Protein AF-0000000079817222 (afdb_homodimer)

Secondary structure (DSSP, 8-state):
--THHHHHHHHHHHHHHHHHHHS----SS--HHHH-HHHHHHHHHHHHHHHHHHHHHHHHHHHHHHHHHTSTT--HHHHHHHHHHHHHHHHHHTT-HHHHGGGSS-HHHHHHHTT--S---HHHHHHHHHHHS-------/--THHHHHHHHHHHHHHHHHHHS----SS--SSTT-HHHHHHHHHHHHHHHHHHHHHHHHHHHHHHHHHTSTT--HHHHHHHHHHHHHHHHHHTT-HHHHGGGSS-HHHHHHHTT--S---HHHHHHHHHHHS-------

Sequence (280 aa):
MSSTTGDDMTTDNLARLYTEVTGIPIDGSDDIDAMNPQWLAHLYGRALDEVYQQRALLAWAAGAIEASMELKGYPKSRRGPMANVVETITEAARGGV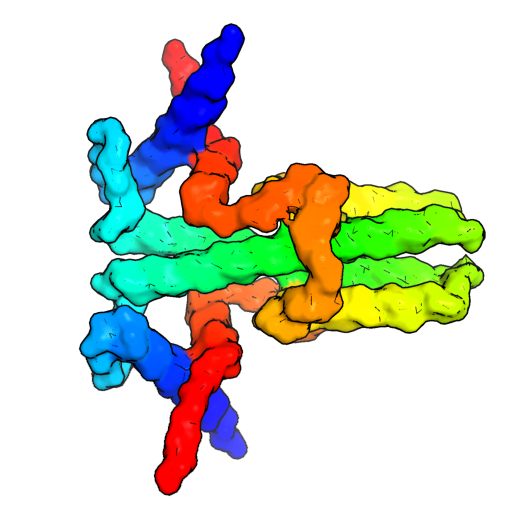TDAFPRLRHPKDYLARAGAPKLLTRGTWEAELADRHPSRRSTRMSSTTGDDMTTDNLARLYTEVTGIPIDGSDDIDAMNPQWLAHLYGRALDEVYQQRALLAWAAGAIEASMELKGYPKSRRGPMANVVETITEAARGGVTDAFPRLRHPKDYLARAGAPKLLTRGTWEAELADRHPSRRSTR

Structure (mmCIF, N/CA/C/O backbone):
data_AF-0000000079817222-model_v1
#
loop_
_entity.id
_entity.type
_entity.pdbx_description
1 polymer 'Uncharacterized protein'
#
loop_
_atom_site.group_PDB
_atom_site.id
_atom_site.type_symbol
_atom_site.label_atom_id
_atom_site.label_alt_id
_atom_site.label_comp_id
_atom_site.label_asym_id
_atom_site.label_entity_id
_atom_site.label_seq_id
_atom_site.pdbx_PDB_ins_code
_atom_site.Cartn_x
_atom_site.Cartn_y
_atom_site.Cartn_z
_atom_site.occupancy
_atom_site.B_iso_or_equiv
_atom_site.auth_seq_id
_atom_site.auth_comp_id
_atom_site.auth_asym_id
_atom_site.auth_atom_id
_atom_site.pdbx_PDB_model_num
ATOM 1 N N . MET A 1 1 ? -32.562 -2.893 14.141 1 31.94 1 MET A N 1
ATOM 2 C CA . MET A 1 1 ? -31.297 -3.268 14.766 1 31.94 1 MET A CA 1
ATOM 3 C C . MET A 1 1 ? -30.234 -2.199 14.539 1 31.94 1 MET A C 1
ATOM 5 O O . MET A 1 1 ? -30.25 -1.51 13.516 1 31.94 1 MET A O 1
ATOM 9 N N . SER A 1 2 ? -29.453 -1.674 15.617 1 40.75 2 SER A N 1
ATOM 10 C CA . SER A 1 2 ? -28.531 -0.673 16.141 1 40.75 2 SER A CA 1
ATOM 11 C C . SER A 1 2 ? -27.188 -0.739 15.445 1 40.75 2 SER A C 1
ATOM 13 O O . SER A 1 2 ? -26.281 -1.446 15.898 1 40.75 2 SER A O 1
ATOM 15 N N . SER A 1 3 ? -27.141 -0.853 14.242 1 48.53 3 SER A N 1
ATOM 16 C CA . SER A 1 3 ? -25.891 -0.827 13.492 1 48.53 3 SER A CA 1
ATOM 17 C C . SER A 1 3 ? -25.062 0.422 13.812 1 48.53 3 SER A C 1
ATOM 19 O O . SER A 1 3 ? -24.062 0.698 13.156 1 48.53 3 SER A O 1
ATOM 21 N N . THR A 1 4 ? -25.578 1.351 14.688 1 51.06 4 THR A N 1
ATOM 22 C CA . THR A 1 4 ? -25.047 2.631 15.148 1 51.06 4 THR A CA 1
ATOM 23 C C . THR A 1 4 ? -23.859 2.426 16.078 1 51.06 4 THR A C 1
ATOM 25 O O . THR A 1 4 ? -23.031 3.32 16.234 1 51.06 4 THR A O 1
ATOM 28 N N . THR A 1 5 ? -23.719 1.137 16.562 1 56.31 5 THR A N 1
ATOM 29 C CA . THR A 1 5 ? -22.766 0.893 17.625 1 56.31 5 THR A CA 1
ATOM 30 C C . THR A 1 5 ? -21.344 0.813 17.078 1 56.31 5 THR A C 1
ATOM 32 O O . THR A 1 5 ? -20.406 1.359 17.672 1 56.31 5 THR A O 1
ATOM 35 N N . GLY A 1 6 ? -21.281 0.277 15.906 1 57.28 6 GLY A N 1
ATOM 36 C CA . GLY A 1 6 ? -19.953 0.083 15.344 1 57.28 6 GLY A CA 1
ATOM 37 C C . GLY A 1 6 ? -19.297 1.379 14.914 1 57.28 6 GLY A C 1
ATOM 38 O O . GLY A 1 6 ? -18.109 1.598 15.188 1 57.28 6 GLY A O 1
ATOM 39 N N . ASP A 1 7 ? -20.109 2.174 14.312 1 62.22 7 ASP A N 1
ATOM 40 C CA . ASP A 1 7 ? -19.625 3.467 13.836 1 62.22 7 ASP A CA 1
ATOM 41 C C . ASP A 1 7 ? -19.25 4.379 15 1 62.22 7 ASP A C 1
ATOM 43 O O . ASP A 1 7 ? -18.234 5.082 14.945 1 62.22 7 ASP A O 1
ATOM 47 N N . ASP A 1 8 ? -20.078 4.176 16.125 1 67 8 ASP A N 1
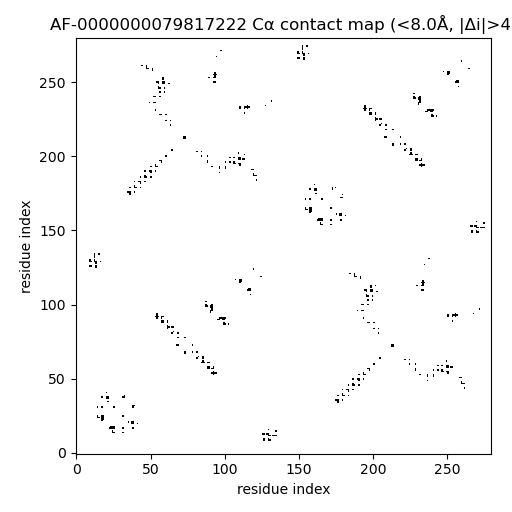ATOM 48 C CA . ASP A 1 8 ? -19.844 5.012 17.297 1 67 8 ASP A CA 1
ATOM 49 C C . ASP A 1 8 ? -18.531 4.637 17.984 1 67 8 ASP A C 1
ATOM 51 O O . ASP A 1 8 ? -17.766 5.516 18.391 1 67 8 ASP A O 1
ATOM 55 N N . MET A 1 9 ? -18.281 3.361 17.953 1 67.94 9 MET A N 1
ATOM 56 C CA . MET A 1 9 ? -17.062 2.893 18.609 1 67.94 9 MET A CA 1
ATOM 57 C C . MET A 1 9 ? -15.82 3.316 17.812 1 67.94 9 MET A C 1
ATOM 59 O O . MET A 1 9 ? -14.812 3.709 18.406 1 67.94 9 MET A O 1
ATOM 63 N N . THR A 1 10 ? -16.125 3.359 16.484 1 74.44 10 THR A N 1
ATOM 64 C CA . THR A 1 10 ? -15.008 3.732 15.625 1 74.44 10 THR A CA 1
ATOM 65 C C . THR A 1 10 ? -14.68 5.215 15.773 1 74.44 10 THR A C 1
ATOM 67 O O . THR A 1 10 ? -13.516 5.594 15.875 1 74.44 10 THR A O 1
ATOM 70 N N . THR A 1 11 ? -15.727 5.988 15.773 1 75.62 11 THR A N 1
ATOM 71 C CA . THR A 1 11 ? -15.555 7.426 15.93 1 75.62 11 THR A CA 1
ATOM 72 C C . THR A 1 11 ? -14.938 7.758 17.281 1 75.62 11 THR A C 1
ATOM 74 O O . THR A 1 11 ? -14.062 8.625 17.375 1 75.62 11 THR A O 1
ATOM 77 N N . ASP A 1 12 ? -15.398 6.992 18.266 1 78.06 12 ASP A N 1
ATOM 78 C CA . ASP A 1 12 ? -14.859 7.18 19.609 1 78.06 12 ASP A CA 1
ATOM 79 C C . ASP A 1 12 ? -13.383 6.82 19.656 1 78.06 12 ASP A C 1
ATOM 81 O O . ASP A 1 12 ? -12.586 7.531 20.281 1 78.06 12 ASP A O 1
ATOM 85 N N . ASN A 1 13 ? -13.078 5.773 19 1 81.94 13 ASN A N 1
ATOM 86 C CA . ASN A 1 13 ? -11.688 5.348 18.969 1 81.94 13 ASN A CA 1
ATOM 87 C C . ASN A 1 13 ? -10.805 6.371 18.25 1 81.94 13 ASN A C 1
ATOM 89 O O . ASN A 1 13 ? -9.688 6.645 18.688 1 81.94 13 ASN A O 1
ATOM 93 N N . LEU A 1 14 ? -11.414 6.949 17.219 1 84.94 14 LEU A N 1
ATOM 94 C CA . LEU A 1 14 ? -10.648 7.957 16.5 1 84.94 14 LEU A CA 1
ATOM 95 C C . LEU A 1 14 ? -10.477 9.219 17.328 1 84.94 14 LEU A C 1
ATOM 97 O O . LEU A 1 14 ? -9.398 9.812 17.344 1 84.94 14 LEU A O 1
ATOM 101 N N . ALA A 1 15 ? -11.508 9.609 17.969 1 83.25 15 ALA A N 1
ATOM 102 C CA . ALA A 1 15 ? -11.453 10.773 18.859 1 83.25 15 ALA A CA 1
ATOM 103 C C . ALA A 1 15 ? -10.43 10.578 19.969 1 83.25 15 ALA A C 1
ATOM 105 O O . ALA A 1 15 ? -9.664 11.5 20.281 1 83.25 15 ALA A O 1
ATOM 106 N N . ARG A 1 16 ? -10.414 9.43 20.469 1 83.31 16 ARG A N 1
ATOM 107 C CA . ARG A 1 16 ? -9.445 9.109 21.516 1 83.31 16 ARG A CA 1
ATOM 108 C C . ARG A 1 16 ? -8.023 9.164 20.984 1 83.31 16 ARG A C 1
ATOM 110 O O . ARG A 1 16 ? -7.137 9.742 21.625 1 83.31 16 ARG A O 1
ATOM 117 N N . LEU A 1 17 ? -7.852 8.523 19.875 1 82.94 17 LEU A N 1
ATOM 118 C CA . LEU A 1 17 ? -6.535 8.562 19.25 1 82.94 17 LEU A CA 1
ATOM 119 C C . LEU A 1 17 ? -6.098 10 19 1 82.94 17 LEU A C 1
ATOM 121 O O . LEU A 1 17 ? -4.945 10.359 19.234 1 82.94 17 LEU A O 1
ATOM 125 N N . TYR A 1 18 ? -6.984 10.773 18.516 1 83.62 18 TYR A N 1
ATOM 126 C CA . TYR A 1 18 ? -6.723 12.188 18.281 1 83.62 18 TYR A CA 1
ATOM 127 C C . TYR A 1 18 ? -6.258 12.883 19.562 1 83.62 18 TYR A C 1
ATOM 129 O O . TYR A 1 18 ? -5.254 13.594 19.562 1 83.62 18 TYR A O 1
ATOM 137 N N . THR A 1 19 ? -6.969 12.602 20.594 1 83.31 19 THR A N 1
ATOM 138 C CA . THR A 1 19 ? -6.648 13.219 21.875 1 83.31 19 THR A CA 1
ATOM 139 C C . THR A 1 19 ? -5.281 12.766 22.375 1 83.31 19 THR A C 1
ATOM 141 O O . THR A 1 19 ? -4.5 13.562 22.891 1 83.31 19 THR A O 1
ATOM 144 N N . GLU A 1 20 ? -5.027 11.523 22.25 1 82.06 20 GLU A N 1
ATOM 145 C CA . GLU A 1 20 ? -3.744 10.961 22.656 1 82.06 20 GLU A CA 1
ATOM 146 C C . GLU A 1 20 ? -2.59 11.602 21.891 1 82.06 20 GLU A C 1
ATOM 148 O O . GLU A 1 20 ? -1.537 11.883 22.469 1 82.06 20 GLU A O 1
ATOM 153 N N . VAL A 1 21 ? -2.871 11.891 20.656 1 77.94 21 VAL A N 1
ATOM 154 C CA . VAL A 1 21 ? -1.813 12.375 19.766 1 77.94 21 VAL A CA 1
ATOM 155 C C . VAL A 1 21 ? -1.636 13.883 19.953 1 77.94 21 VAL A C 1
ATOM 157 O O . VAL A 1 21 ? -0.508 14.375 20.016 1 77.94 21 VAL A O 1
ATOM 160 N N . THR A 1 22 ? -2.744 14.586 20.062 1 81.25 22 THR A N 1
ATOM 161 C CA . THR A 1 22 ? -2.672 16.031 20 1 81.25 22 THR A CA 1
ATOM 162 C C . THR A 1 22 ? -2.75 16.641 21.391 1 81.25 22 THR A C 1
ATOM 164 O O . THR A 1 22 ? -2.406 17.812 21.594 1 81.25 22 THR A O 1
ATOM 167 N N . GLY A 1 23 ? -3.332 15.938 22.344 1 80.81 23 GLY A N 1
ATOM 168 C CA . GLY A 1 23 ? -3.613 16.453 23.672 1 80.81 23 GLY A CA 1
ATOM 169 C C . GLY A 1 23 ? -4.859 17.328 23.719 1 80.81 23 GLY A C 1
ATOM 170 O O . GLY A 1 23 ? -5.176 17.906 24.766 1 80.81 23 G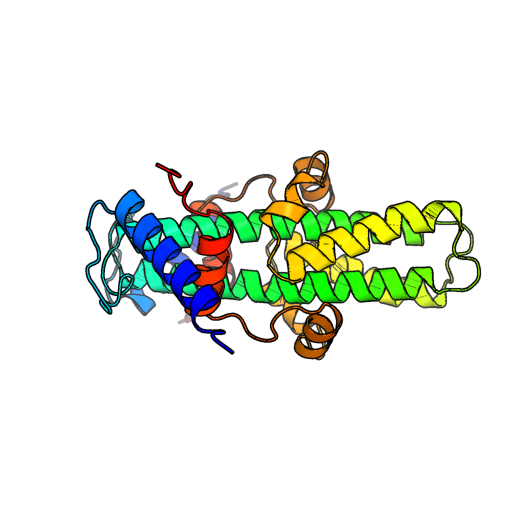LY A O 1
ATOM 171 N N . ILE A 1 24 ? -5.445 17.453 22.5 1 79.69 24 ILE A N 1
ATOM 172 C CA . ILE A 1 24 ? -6.637 18.297 22.422 1 79.69 24 ILE A CA 1
ATOM 173 C C . ILE A 1 24 ? -7.887 17.422 22.484 1 79.69 24 ILE A C 1
ATOM 175 O O . ILE A 1 24 ? -8.133 16.609 21.594 1 79.69 24 ILE A O 1
ATOM 179 N N . PRO A 1 25 ? -8.555 17.594 23.578 1 75.94 25 PRO A N 1
ATOM 180 C CA . PRO A 1 25 ? -9.781 16.797 23.656 1 75.94 25 PRO A CA 1
ATOM 181 C C . PRO A 1 25 ? -10.812 17.203 22.609 1 75.94 25 PRO A C 1
ATOM 183 O O . PRO A 1 25 ? -10.883 18.359 22.219 1 75.94 25 PRO A O 1
ATOM 186 N N . ILE A 1 26 ? -11.352 16.281 21.891 1 68.94 26 ILE A N 1
ATOM 187 C CA . ILE A 1 26 ? -12.391 16.594 20.906 1 68.94 26 ILE A CA 1
ATOM 188 C C . ILE A 1 26 ? -13.766 16.328 21.516 1 68.94 26 ILE A C 1
ATOM 190 O O . ILE A 1 26 ? -14 15.266 22.094 1 68.94 26 ILE A O 1
ATOM 194 N N . ASP A 1 27 ? -14.359 17.359 21.844 1 56.16 27 ASP A N 1
ATOM 195 C CA . ASP A 1 27 ? -15.75 17.312 22.281 1 56.16 27 ASP A CA 1
ATOM 196 C C . ASP A 1 27 ? -16.688 17.547 21.109 1 56.16 27 ASP A C 1
ATOM 198 O O . ASP A 1 27 ? -16.766 18.656 20.562 1 56.16 27 ASP A O 1
ATOM 202 N N . GLY A 1 28 ? -17.062 16.656 20.281 1 53.28 28 GLY A N 1
ATOM 203 C CA . GLY A 1 28 ? -18.078 16.719 19.234 1 53.28 28 GLY A CA 1
ATOM 204 C C . GLY A 1 28 ? -17.484 16.656 17.828 1 53.28 28 GLY A C 1
ATOM 205 O O . GLY A 1 28 ? -16.297 16.344 17.672 1 53.28 28 GLY A O 1
ATOM 206 N N . SER A 1 29 ? -18.406 17.125 16.734 1 50.28 29 SER A N 1
ATOM 207 C CA . SER A 1 29 ? -18.312 17.016 15.281 1 50.28 29 SER A CA 1
ATOM 208 C C . SER A 1 29 ? -17.094 17.766 14.742 1 50.28 29 SER A C 1
ATOM 210 O O . SER A 1 29 ? -17.062 18.156 13.57 1 50.28 29 SER A O 1
ATOM 212 N N . ASP A 1 30 ? -16.219 18.219 15.578 1 52.53 30 ASP A N 1
ATOM 213 C CA . ASP A 1 30 ? -15.242 19.141 15.008 1 52.53 30 ASP A CA 1
ATOM 214 C C . ASP A 1 30 ? -14.297 18.406 14.055 1 52.53 30 ASP A C 1
ATOM 216 O O . ASP A 1 30 ? -14.047 17.203 14.219 1 52.53 30 ASP A O 1
ATOM 220 N N . ASP A 1 31 ? -14.203 18.938 12.898 1 55.75 31 ASP A N 1
ATOM 221 C CA . ASP A 1 31 ? -13.297 18.531 11.828 1 55.75 31 ASP A CA 1
ATOM 222 C C . ASP A 1 31 ? -11.875 18.344 12.352 1 55.75 31 ASP A C 1
ATOM 224 O O . ASP A 1 31 ? -11.125 19.312 12.484 1 55.75 31 ASP A O 1
ATOM 228 N N . ILE A 1 32 ? -11.641 17.266 13.188 1 56.44 32 ILE A N 1
ATOM 229 C CA . ILE A 1 32 ? -10.383 16.844 13.781 1 56.44 32 ILE A CA 1
ATOM 230 C C . ILE A 1 32 ? -9.219 17.203 12.859 1 56.44 32 ILE A C 1
ATOM 232 O O . ILE A 1 32 ? -8.156 17.625 13.328 1 56.44 32 ILE A O 1
ATOM 236 N N . ASP A 1 33 ? -9.352 16.984 11.555 1 55.91 33 ASP A N 1
ATOM 237 C CA . ASP A 1 33 ? -8.227 16.984 10.617 1 55.91 33 ASP A CA 1
ATOM 238 C C . ASP A 1 33 ? -7.816 18.406 10.242 1 55.91 33 ASP A C 1
ATOM 240 O O . ASP A 1 33 ? -6.637 18.672 10.031 1 55.91 33 ASP A O 1
ATOM 244 N N . ALA A 1 34 ? -8.945 19.328 9.953 1 54.66 34 ALA A N 1
ATOM 245 C CA . ALA A 1 34 ? -8.711 20.562 9.203 1 54.66 34 ALA A CA 1
ATOM 246 C C . ALA A 1 34 ? -7.676 21.438 9.906 1 54.66 34 ALA A C 1
ATOM 248 O O . ALA A 1 34 ? -7.016 22.266 9.266 1 54.66 34 ALA A O 1
ATOM 249 N N . MET A 1 35 ? -7.289 20.938 11.07 1 58.22 35 MET A N 1
ATOM 250 C CA . MET A 1 35 ? -6.422 22.078 11.344 1 58.22 35 MET A CA 1
ATOM 251 C C . MET A 1 35 ? -5.355 21.703 12.375 1 58.22 35 MET A C 1
ATOM 253 O O . MET A 1 35 ? -4.578 22.562 12.805 1 58.22 35 MET A O 1
ATOM 257 N N . ASN A 1 36 ? -5.281 20.297 12.547 1 78.19 36 ASN A N 1
ATOM 258 C CA . ASN A 1 36 ? -4.215 20.062 13.516 1 78.19 36 ASN A CA 1
ATOM 259 C C . ASN A 1 36 ? -3.008 19.391 12.875 1 78.19 36 ASN A C 1
ATOM 261 O O . ASN A 1 36 ? -3.068 18.219 12.508 1 78.19 36 ASN A O 1
ATOM 265 N N . PRO A 1 37 ? -1.991 20.188 12.688 1 82.12 37 PRO A N 1
ATOM 266 C CA . PRO A 1 37 ? -0.821 19.672 11.977 1 82.12 37 PRO A CA 1
ATOM 267 C C . PRO A 1 37 ? -0.227 18.422 12.625 1 82.12 37 PRO A C 1
ATOM 269 O O . PRO A 1 37 ? 0.303 17.562 11.938 1 82.12 37 PRO A O 1
ATOM 272 N N . GLN A 1 38 ? -0.313 18.344 13.945 1 85.31 38 GLN A N 1
ATOM 273 C CA . GLN A 1 38 ? 0.216 17.156 14.617 1 85.31 38 GLN A CA 1
ATOM 274 C C . GLN A 1 38 ? -0.583 15.914 14.258 1 85.31 38 GLN A C 1
ATOM 276 O O . GLN A 1 38 ? -0.008 14.844 14.023 1 85.31 38 GLN A O 1
ATOM 281 N N . TRP A 1 39 ? -1.871 16.078 14.195 1 87.75 39 TRP A N 1
ATOM 282 C CA . TRP A 1 39 ? -2.75 14.977 13.844 1 87.75 39 TRP A CA 1
ATOM 283 C C . TRP A 1 39 ? -2.514 14.531 12.398 1 87.75 39 TRP A C 1
ATOM 285 O O . TRP A 1 39 ? -2.352 13.344 12.125 1 87.75 39 TRP A O 1
ATOM 295 N N . LEU A 1 40 ? -2.406 15.5 11.555 1 89.5 40 LEU A N 1
ATOM 296 C CA . LEU A 1 40 ? -2.172 15.211 10.141 1 89.5 40 LEU A CA 1
ATOM 297 C C . LEU A 1 40 ? -0.832 14.508 9.953 1 89.5 40 LEU A C 1
ATOM 299 O O . LEU A 1 40 ? -0.731 13.555 9.172 1 89.5 40 LEU A O 1
ATOM 303 N N . ALA A 1 41 ? 0.122 14.977 10.641 1 89.88 41 ALA A N 1
ATOM 304 C CA . ALA A 1 41 ? 1.443 14.359 10.562 1 89.88 41 ALA A CA 1
ATOM 305 C C . ALA A 1 41 ? 1.398 12.906 11.031 1 89.88 41 ALA A C 1
ATOM 307 O O . ALA A 1 41 ? 2.037 12.039 10.438 1 89.88 41 ALA A O 1
ATOM 308 N N . HIS A 1 42 ? 0.669 12.711 12.07 1 91.12 42 HIS A N 1
ATOM 309 C CA . HIS A 1 42 ? 0.523 11.359 12.594 1 91.12 42 HIS A CA 1
ATOM 310 C C . HIS A 1 42 ? -0.158 10.445 11.578 1 91.12 42 HIS A C 1
ATOM 312 O O . HIS A 1 42 ? 0.333 9.352 11.297 1 91.12 42 HIS A O 1
ATOM 318 N N . LEU A 1 43 ? -1.258 10.891 11.039 1 93.06 43 LEU A N 1
ATOM 319 C CA . LEU A 1 43 ? -2.002 10.125 10.047 1 93.06 43 LEU A CA 1
ATOM 320 C C . LEU A 1 43 ? -1.147 9.859 8.812 1 93.06 43 LEU A C 1
ATOM 322 O O . LEU A 1 43 ? -1.149 8.75 8.273 1 93.06 43 LEU A O 1
ATOM 326 N N . TYR A 1 44 ? -0.444 10.828 8.422 1 93.69 44 TYR A N 1
ATOM 327 C CA . TYR A 1 44 ? 0.48 10.695 7.305 1 93.69 44 TYR A CA 1
ATOM 328 C C . TYR A 1 44 ? 1.525 9.617 7.59 1 93.69 44 TYR A C 1
ATOM 330 O O . TYR A 1 44 ? 1.77 8.742 6.754 1 93.69 44 TYR A O 1
ATOM 338 N N . GLY A 1 45 ? 2.104 9.586 8.75 1 94.62 45 GLY A N 1
ATOM 339 C CA . GLY A 1 45 ? 3.055 8.562 9.156 1 94.62 45 GLY A CA 1
ATOM 340 C C . GLY A 1 45 ? 2.473 7.164 9.133 1 94.62 45 GLY A C 1
ATOM 341 O O . GLY A 1 45 ? 3.107 6.23 8.633 1 94.62 45 GLY A O 1
ATOM 342 N N . ARG A 1 46 ? 1.264 7.074 9.586 1 95.25 46 ARG A N 1
ATOM 343 C CA . ARG A 1 46 ? 0.596 5.773 9.602 1 95.25 46 ARG A CA 1
ATOM 344 C C . ARG A 1 46 ? 0.316 5.293 8.18 1 95.25 46 ARG A C 1
ATOM 346 O O . ARG A 1 46 ? 0.403 4.098 7.895 1 95.25 46 ARG A O 1
ATOM 353 N N . ALA A 1 47 ? -0.032 6.211 7.34 1 97.19 47 ALA A N 1
ATOM 354 C CA . ALA A 1 47 ? -0.245 5.859 5.938 1 97.19 47 ALA A CA 1
ATOM 355 C C . ALA A 1 47 ? 1.044 5.352 5.297 1 97.19 47 ALA A C 1
ATOM 357 O O . ALA A 1 47 ? 1.035 4.355 4.57 1 97.19 47 ALA A O 1
ATOM 358 N N . LEU A 1 48 ? 2.131 5.941 5.598 1 97.62 48 LEU A N 1
ATOM 359 C CA . LEU A 1 48 ? 3.416 5.523 5.043 1 97.62 48 LEU A CA 1
ATOM 360 C C . LEU A 1 48 ? 3.83 4.164 5.602 1 97.62 48 LEU A C 1
ATOM 362 O O . LEU A 1 48 ? 4.445 3.363 4.895 1 97.62 48 LEU A O 1
ATOM 366 N N . ASP A 1 49 ? 3.477 3.93 6.805 1 97.38 49 ASP A N 1
ATOM 367 C CA . ASP A 1 49 ? 3.707 2.6 7.359 1 97.38 49 ASP A CA 1
ATOM 368 C C . ASP A 1 49 ? 2.965 1.533 6.555 1 97.38 49 ASP A C 1
ATOM 370 O O . ASP A 1 49 ? 3.531 0.487 6.23 1 97.38 49 ASP A O 1
ATOM 374 N N . GLU A 1 50 ? 1.736 1.824 6.301 1 98.25 50 GLU A N 1
ATOM 375 C CA . GLU A 1 50 ? 0.95 0.867 5.527 1 98.25 50 GLU A CA 1
ATOM 376 C C . GLU A 1 50 ? 1.505 0.709 4.113 1 98.25 50 GLU A C 1
ATOM 378 O O . GLU A 1 50 ? 1.575 -0.404 3.59 1 98.25 50 GLU A O 1
ATOM 383 N N . VAL A 1 51 ? 1.954 1.758 3.461 1 98.62 51 VAL A N 1
ATOM 384 C CA . VAL A 1 51 ? 2.582 1.691 2.145 1 98.62 51 VAL A CA 1
ATOM 385 C C . VAL A 1 51 ? 3.783 0.75 2.193 1 98.62 51 VAL A C 1
ATOM 387 O O . VAL A 1 51 ? 3.912 -0.145 1.354 1 98.62 51 VAL A O 1
ATOM 390 N N . TYR A 1 52 ? 4.566 0.924 3.174 1 98.44 52 TYR A N 1
ATOM 391 C CA . TYR A 1 52 ? 5.746 0.082 3.324 1 98.44 52 TYR A CA 1
ATOM 392 C C . TYR A 1 52 ? 5.355 -1.383 3.48 1 98.44 52 TYR A C 1
ATOM 394 O O . TYR A 1 52 ? 5.938 -2.26 2.838 1 98.44 52 TYR A O 1
ATOM 402 N N . GLN A 1 53 ? 4.445 -1.646 4.355 1 98.44 53 GLN A N 1
ATOM 403 C CA . GLN A 1 53 ? 4.004 -3.01 4.633 1 98.44 53 GLN A CA 1
ATOM 404 C C . GLN A 1 53 ? 3.404 -3.658 3.389 1 98.44 53 GLN A C 1
ATOM 406 O O . GLN A 1 53 ? 3.684 -4.82 3.094 1 98.44 53 GLN A O 1
ATOM 411 N N . GLN A 1 54 ? 2.682 -2.908 2.645 1 98.69 54 GLN A N 1
ATOM 412 C CA . GLN A 1 54 ? 2.09 -3.432 1.417 1 98.69 54 GLN A CA 1
ATOM 413 C C . GLN A 1 54 ? 3.156 -3.678 0.354 1 98.69 54 GLN A C 1
ATOM 415 O O . GLN A 1 54 ? 3.092 -4.668 -0.38 1 98.69 54 GLN A O 1
ATOM 420 N N . ARG A 1 55 ? 4.141 -2.805 0.263 1 98.69 55 ARG A N 1
ATOM 421 C CA . ARG A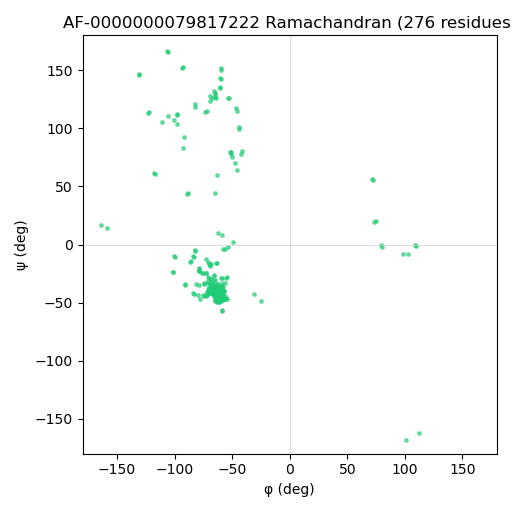 1 55 ? 5.25 -3.041 -0.656 1 98.69 55 ARG A CA 1
ATOM 422 C C . ARG A 1 55 ? 5.953 -4.355 -0.337 1 98.69 55 ARG A C 1
ATOM 424 O O . ARG A 1 55 ? 6.27 -5.133 -1.241 1 98.69 55 ARG A O 1
ATOM 431 N N . ALA A 1 56 ? 6.133 -4.645 0.903 1 98.81 56 ALA A N 1
ATOM 432 C CA . ALA A 1 56 ? 6.758 -5.898 1.319 1 98.81 56 ALA A CA 1
ATOM 433 C C . ALA A 1 56 ? 5.883 -7.094 0.95 1 98.81 56 ALA A C 1
ATOM 435 O O . ALA A 1 56 ? 6.387 -8.117 0.483 1 98.81 56 ALA A O 1
ATOM 436 N N . LEU A 1 57 ? 4.605 -6.938 1.122 1 98.81 57 LEU A N 1
ATOM 437 C CA . LEU A 1 57 ? 3.664 -8.008 0.808 1 98.81 57 LEU A CA 1
ATOM 438 C C . LEU A 1 57 ? 3.6 -8.25 -0.696 1 98.81 57 LEU A C 1
ATOM 440 O O . LEU A 1 57 ? 3.516 -9.398 -1.141 1 98.81 57 LEU A O 1
ATOM 444 N N . LEU A 1 58 ? 3.668 -7.195 -1.462 1 98.75 58 LEU A N 1
ATOM 445 C CA . LEU A 1 58 ? 3.723 -7.32 -2.914 1 98.75 58 LEU A CA 1
ATOM 446 C C . LEU A 1 58 ? 4.996 -8.039 -3.348 1 98.75 58 LEU A C 1
ATOM 448 O O . LEU A 1 58 ? 4.949 -8.938 -4.195 1 98.75 58 LEU A O 1
ATOM 452 N N . ALA A 1 59 ? 6.082 -7.668 -2.74 1 98.75 59 ALA A N 1
ATOM 453 C CA . ALA A 1 59 ? 7.352 -8.328 -3.037 1 98.75 59 ALA A CA 1
ATOM 454 C C . ALA A 1 59 ? 7.293 -9.812 -2.699 1 98.75 59 ALA A C 1
ATOM 456 O O . ALA A 1 59 ? 7.762 -10.648 -3.469 1 98.75 59 ALA A O 1
ATOM 457 N N . TRP A 1 60 ? 6.73 -10.109 -1.594 1 98.5 60 TRP A N 1
ATOM 458 C CA . TRP A 1 60 ? 6.586 -11.492 -1.159 1 98.5 60 TRP A CA 1
ATOM 459 C C . TRP A 1 60 ? 5.707 -12.281 -2.129 1 98.5 60 TRP A C 1
ATOM 461 O O . TRP A 1 60 ? 6.051 -13.391 -2.527 1 98.5 60 TRP A O 1
ATOM 471 N N . ALA A 1 61 ? 4.602 -11.711 -2.506 1 98.31 61 ALA A N 1
ATOM 472 C CA . ALA A 1 61 ? 3.695 -12.344 -3.459 1 98.31 61 ALA A CA 1
ATOM 473 C C . ALA A 1 61 ? 4.395 -12.617 -4.789 1 98.31 61 ALA A C 1
ATOM 475 O O . ALA A 1 61 ? 4.223 -13.68 -5.383 1 98.31 61 ALA A O 1
ATOM 476 N N . ALA A 1 62 ? 5.188 -11.656 -5.23 1 98.19 62 ALA A N 1
ATOM 477 C CA . ALA A 1 62 ? 5.941 -11.828 -6.469 1 98.19 62 ALA A CA 1
ATOM 478 C C . ALA A 1 62 ? 6.852 -13.047 -6.391 1 98.19 62 ALA A C 1
ATOM 480 O O . ALA A 1 62 ? 6.863 -13.883 -7.301 1 98.19 62 ALA A O 1
ATOM 481 N N . GLY A 1 63 ? 7.562 -13.125 -5.27 1 96.25 63 GLY A N 1
ATOM 482 C CA . GLY A 1 63 ? 8.43 -14.273 -5.066 1 96.25 63 GLY A CA 1
ATOM 483 C C . GLY A 1 63 ? 7.684 -15.594 -5.051 1 96.25 63 GLY A C 1
ATOM 484 O O . GLY A 1 63 ? 8.172 -16.594 -5.578 1 96.25 63 GLY A O 1
ATOM 485 N N . ALA A 1 64 ? 6.531 -15.609 -4.469 1 95.5 64 ALA A N 1
ATOM 486 C CA . ALA A 1 64 ? 5.711 -16.812 -4.395 1 95.5 64 ALA A CA 1
ATOM 487 C C . ALA A 1 64 ? 5.242 -17.25 -5.785 1 95.5 64 ALA A C 1
ATOM 489 O O . ALA A 1 64 ? 5.27 -18.422 -6.117 1 95.5 64 ALA A O 1
ATOM 490 N N . ILE A 1 65 ? 4.82 -16.312 -6.59 1 95.69 65 ILE A N 1
ATOM 491 C CA . ILE A 1 65 ? 4.367 -16.609 -7.945 1 95.69 65 ILE A CA 1
ATOM 492 C C . ILE A 1 65 ? 5.535 -17.125 -8.781 1 95.69 65 ILE A C 1
ATOM 494 O O . ILE A 1 65 ? 5.398 -18.125 -9.492 1 95.69 65 ILE A O 1
ATOM 498 N N . GLU A 1 66 ? 6.68 -16.484 -8.641 1 95.44 66 GLU A N 1
ATOM 499 C CA . GLU A 1 66 ? 7.863 -16.938 -9.367 1 95.44 66 GLU A CA 1
ATOM 500 C C . GLU A 1 66 ? 8.211 -18.391 -9.008 1 95.44 66 GLU A C 1
ATOM 502 O O . GLU A 1 66 ? 8.469 -19.203 -9.898 1 95.44 66 GLU A O 1
ATOM 507 N N . ALA A 1 67 ? 8.219 -18.656 -7.734 1 91.62 67 ALA A N 1
ATOM 508 C CA . ALA A 1 67 ? 8.523 -20 -7.281 1 91.62 67 ALA A CA 1
ATOM 509 C C . ALA A 1 67 ? 7.539 -21.016 -7.875 1 91.62 67 ALA A C 1
ATOM 511 O O . ALA A 1 67 ? 7.926 -22.125 -8.227 1 91.62 67 ALA A O 1
ATOM 512 N N . SER A 1 68 ? 6.285 -20.609 -8.008 1 90.38 68 SER A N 1
ATOM 513 C CA . SER A 1 68 ? 5.273 -21.484 -8.594 1 90.38 68 SER A CA 1
ATOM 514 C C . SER A 1 68 ? 5.555 -21.75 -10.07 1 90.38 68 SER A C 1
ATOM 516 O O . SER A 1 68 ? 5.359 -22.875 -10.555 1 90.38 68 SER A O 1
ATOM 518 N N . MET A 1 69 ? 6.023 -20.734 -10.734 1 91.31 69 MET A N 1
ATOM 519 C CA . MET A 1 69 ? 6.281 -20.844 -12.164 1 91.31 69 MET A CA 1
ATOM 520 C C . MET A 1 69 ? 7.48 -21.75 -12.43 1 91.31 69 MET A C 1
ATOM 522 O O . MET A 1 69 ? 7.66 -22.234 -13.555 1 91.31 69 MET A O 1
ATOM 526 N N . GLU A 1 70 ? 8.289 -22.016 -11.469 1 90 70 GLU A N 1
ATOM 527 C CA . GLU A 1 70 ? 9.484 -22.844 -11.609 1 90 70 GLU A CA 1
ATOM 528 C C . GLU A 1 70 ? 9.148 -24.328 -11.422 1 90 70 GLU A C 1
ATOM 530 O O . GLU A 1 70 ? 9.992 -25.188 -11.672 1 90 70 GLU A O 1
ATOM 535 N N . LEU A 1 71 ? 7.977 -24.578 -10.883 1 84.81 71 LEU A N 1
ATOM 536 C CA . LEU A 1 71 ? 7.586 -25.969 -10.664 1 84.81 71 LEU A CA 1
ATOM 537 C C . LEU A 1 71 ? 7.559 -26.734 -11.984 1 84.81 71 LEU A C 1
ATOM 539 O O . LEU A 1 71 ? 7.164 -26.188 -13.016 1 84.81 71 LEU A O 1
ATOM 543 N N . LYS A 1 72 ? 7.816 -28.062 -11.742 1 82.25 72 LYS A N 1
ATOM 544 C CA . LYS A 1 72 ? 7.738 -28.953 -12.898 1 82.25 72 LYS A CA 1
ATOM 545 C C . LYS A 1 72 ? 6.297 -29.109 -13.375 1 82.25 72 LYS A C 1
ATOM 547 O O . LYS A 1 72 ? 5.383 -29.266 -12.57 1 82.25 72 LYS A O 1
ATOM 552 N N . GLY A 1 73 ? 6.016 -28.812 -14.633 1 79.69 73 GLY A N 1
ATOM 553 C CA . GLY A 1 73 ? 4.688 -29.016 -15.188 1 79.69 73 GLY A CA 1
ATOM 554 C C . GLY A 1 73 ? 3.883 -27.734 -15.312 1 79.69 73 GLY A C 1
ATOM 555 O O . GLY A 1 73 ? 2.727 -27.766 -15.734 1 79.69 73 GLY A O 1
ATOM 556 N N . TYR A 1 74 ? 4.5 -26.688 -14.711 1 86.94 74 TYR A N 1
ATOM 557 C CA . TYR A 1 74 ? 3.781 -25.438 -14.883 1 86.94 74 TYR A CA 1
ATOM 558 C C . TYR A 1 74 ? 3.502 -25.172 -16.359 1 86.94 74 TYR A C 1
ATOM 560 O O . TYR A 1 74 ? 4.418 -25.188 -17.188 1 86.94 74 TYR A O 1
ATOM 568 N N . PRO A 1 75 ? 2.314 -24.953 -16.625 1 88.31 75 PRO A N 1
ATOM 569 C CA . PRO A 1 75 ? 1.955 -24.828 -18.031 1 88.31 75 PRO A CA 1
ATOM 570 C C . PRO A 1 75 ? 2.674 -23.672 -18.734 1 88.31 75 PRO A C 1
ATOM 572 O O . PRO A 1 75 ? 2.676 -22.547 -18.219 1 88.31 75 PRO A O 1
ATOM 575 N N . LYS A 1 76 ? 3.189 -23.891 -19.891 1 88.81 76 LYS A N 1
ATOM 576 C CA . LYS A 1 76 ? 3.906 -22.891 -20.672 1 88.81 76 LYS A CA 1
ATOM 577 C C . LYS A 1 76 ? 2.996 -21.703 -21.016 1 88.81 76 LYS A C 1
ATOM 579 O O . LYS A 1 76 ? 3.426 -20.547 -20.969 1 88.81 76 LYS A O 1
ATOM 584 N N . SER A 1 77 ? 1.752 -21.969 -21.281 1 88.38 77 SER A N 1
ATOM 585 C CA . SER A 1 77 ? 0.806 -20.953 -21.734 1 88.38 77 SER A CA 1
ATOM 586 C C . SER A 1 77 ? 0.492 -19.969 -20.609 1 88.38 77 SER A C 1
ATOM 588 O O . SER A 1 77 ? 0.037 -18.844 -20.859 1 88.38 77 SER A O 1
ATOM 590 N N . ARG A 1 78 ? 0.792 -20.297 -19.344 1 90.12 78 ARG A N 1
ATOM 591 C CA . ARG A 1 78 ? 0.451 -19.438 -18.219 1 90.12 78 ARG A CA 1
ATOM 592 C C . ARG A 1 78 ? 1.659 -18.641 -17.75 1 90.12 78 ARG A C 1
ATOM 594 O O . ARG A 1 78 ? 1.522 -17.703 -16.969 1 90.12 78 ARG A O 1
ATOM 601 N N . ARG A 1 79 ? 2.818 -18.953 -18.25 1 91.94 79 ARG A N 1
ATOM 602 C CA . ARG A 1 79 ? 4.043 -18.312 -17.797 1 91.94 79 ARG A CA 1
ATOM 603 C C . ARG A 1 79 ? 4.051 -16.828 -18.172 1 91.94 79 ARG A C 1
ATOM 605 O O . ARG A 1 79 ? 4.438 -15.977 -17.375 1 91.94 79 ARG A O 1
ATOM 612 N N . GLY A 1 80 ? 3.627 -16.469 -19.391 1 92.75 80 GLY A N 1
ATOM 613 C CA . GLY A 1 80 ? 3.574 -15.078 -19.828 1 92.75 80 GLY A CA 1
ATOM 614 C C . GLY A 1 80 ? 2.686 -14.211 -18.953 1 92.75 80 GLY A C 1
ATOM 615 O O . GLY A 1 80 ? 3.156 -13.258 -18.328 1 92.75 80 GLY A O 1
ATOM 616 N N . PRO A 1 81 ? 1.396 -14.648 -18.828 1 93.19 81 PRO A N 1
ATOM 617 C CA . PRO A 1 81 ? 0.476 -13.875 -17.984 1 93.19 81 PRO A CA 1
ATOM 618 C C . PRO A 1 81 ? 0.974 -13.727 -16.547 1 93.19 81 PRO A C 1
ATOM 620 O O . PRO A 1 81 ? 0.882 -12.648 -15.969 1 93.19 81 PRO A O 1
ATOM 623 N N . MET A 1 82 ? 1.54 -14.789 -16.016 1 95.5 82 MET A N 1
ATOM 624 C CA . MET A 1 82 ? 1.984 -14.727 -14.633 1 95.5 82 MET A CA 1
ATOM 625 C C . MET A 1 82 ? 3.258 -13.898 -14.5 1 95.5 82 MET A C 1
ATOM 627 O O . MET A 1 82 ? 3.457 -13.211 -13.5 1 95.5 82 MET A O 1
ATOM 631 N N . ALA A 1 83 ? 4.105 -13.961 -15.539 1 97 83 ALA A N 1
ATOM 632 C CA . ALA A 1 83 ? 5.285 -13.109 -15.547 1 97 83 ALA A CA 1
ATOM 633 C C . ALA A 1 83 ? 4.895 -11.633 -15.547 1 97 83 ALA A C 1
ATOM 635 O O . ALA A 1 83 ? 5.551 -10.805 -14.906 1 97 83 ALA A O 1
ATOM 636 N N . ASN A 1 84 ? 3.844 -11.344 -16.25 1 97 84 ASN A N 1
ATOM 637 C CA . ASN A 1 84 ? 3.334 -9.984 -16.25 1 97 84 ASN A CA 1
ATOM 638 C C . ASN A 1 84 ? 2.855 -9.555 -14.875 1 97 84 ASN A C 1
ATOM 640 O O . ASN A 1 84 ? 3.096 -8.422 -14.453 1 97 84 ASN A O 1
ATOM 644 N N . VAL A 1 85 ? 2.18 -10.469 -14.195 1 97.62 85 VAL A N 1
ATOM 645 C CA . VAL A 1 85 ? 1.745 -10.18 -12.828 1 97.62 85 VAL A CA 1
ATOM 646 C C . VAL A 1 85 ? 2.959 -9.891 -11.945 1 97.62 85 VAL A C 1
ATOM 648 O O . VAL A 1 85 ? 3.002 -8.875 -11.258 1 97.62 85 VAL A O 1
ATOM 651 N N . VAL A 1 86 ? 3.969 -10.758 -12.039 1 98.38 86 VAL A N 1
ATOM 652 C CA . VAL A 1 86 ? 5.176 -10.617 -11.227 1 98.38 86 VAL A CA 1
ATOM 653 C C . VAL A 1 86 ? 5.84 -9.273 -11.523 1 98.38 86 VAL A C 1
ATOM 655 O O . VAL A 1 86 ? 6.191 -8.531 -10.602 1 98.38 86 VAL A O 1
ATOM 658 N N . GLU A 1 87 ? 5.961 -8.945 -12.75 1 98.44 87 GLU A N 1
ATOM 659 C CA . GLU A 1 87 ? 6.598 -7.688 -13.141 1 98.44 87 GLU A CA 1
ATOM 660 C C . GLU A 1 87 ? 5.836 -6.488 -12.578 1 98.44 87 GLU A C 1
ATOM 662 O O . GLU A 1 87 ? 6.438 -5.57 -12.016 1 98.44 87 GLU A O 1
ATOM 667 N N . THR A 1 88 ? 4.562 -6.52 -12.695 1 98.69 88 THR A N 1
ATOM 668 C CA . THR A 1 88 ? 3.703 -5.414 -12.281 1 98.69 88 THR A CA 1
ATOM 669 C C . THR A 1 88 ? 3.771 -5.211 -10.773 1 98.69 88 THR A C 1
ATOM 671 O O . THR A 1 88 ? 4 -4.094 -10.297 1 98.69 88 THR A O 1
ATOM 674 N N . ILE A 1 89 ? 3.646 -6.336 -10.008 1 98.62 89 ILE A N 1
ATOM 675 C CA . ILE A 1 89 ? 3.576 -6.156 -8.555 1 98.62 89 ILE A CA 1
ATOM 676 C C . ILE A 1 89 ? 4.977 -5.91 -8 1 98.62 89 ILE A C 1
ATOM 678 O O . ILE A 1 89 ? 5.137 -5.262 -6.965 1 98.62 89 ILE A O 1
ATOM 682 N N . THR A 1 90 ? 6.039 -6.332 -8.703 1 98.75 90 THR A N 1
ATOM 683 C CA . THR A 1 90 ? 7.406 -5.992 -8.32 1 98.75 90 THR A CA 1
ATOM 684 C C . THR A 1 90 ? 7.668 -4.5 -8.516 1 98.75 90 THR A C 1
ATOM 686 O O . THR A 1 90 ? 8.273 -3.852 -7.664 1 98.75 90 THR A O 1
ATOM 689 N N . GLU A 1 91 ? 7.172 -4 -9.617 1 98.38 91 GLU A N 1
ATOM 690 C CA . GLU A 1 91 ? 7.281 -2.566 -9.875 1 98.38 91 GLU A CA 1
ATOM 691 C C . GLU A 1 91 ? 6.602 -1.756 -8.773 1 98.38 91 GLU A C 1
ATOM 693 O O . GLU A 1 91 ? 7.156 -0.768 -8.289 1 98.38 91 GLU A O 1
ATOM 698 N N . ALA A 1 92 ? 5.469 -2.16 -8.391 1 98.31 92 ALA A N 1
ATOM 699 C CA . ALA A 1 92 ? 4.75 -1.485 -7.309 1 98.31 92 ALA A CA 1
ATOM 700 C C . ALA A 1 92 ? 5.516 -1.578 -5.996 1 98.31 92 ALA A C 1
ATOM 702 O O . ALA A 1 92 ? 5.598 -0.601 -5.246 1 98.31 92 ALA A O 1
ATOM 703 N N . ALA A 1 93 ? 6.086 -2.746 -5.703 1 98.56 93 ALA A N 1
ATOM 704 C CA . ALA A 1 93 ? 6.883 -2.941 -4.492 1 98.56 93 ALA A CA 1
ATOM 705 C C . ALA A 1 93 ? 8.062 -1.978 -4.449 1 98.56 93 ALA A C 1
ATOM 707 O O . ALA A 1 93 ? 8.484 -1.545 -3.375 1 98.56 93 ALA A O 1
ATOM 708 N N . ARG A 1 94 ? 8.555 -1.57 -5.598 1 97.38 94 ARG A N 1
ATOM 709 C CA . ARG A 1 94 ? 9.719 -0.691 -5.711 1 97.38 94 ARG A CA 1
ATOM 710 C C . ARG A 1 94 ? 9.305 0.772 -5.574 1 97.38 94 ARG A C 1
ATOM 712 O O . ARG A 1 94 ? 10.164 1.661 -5.566 1 97.38 94 ARG A O 1
ATOM 719 N N . GLY A 1 95 ? 8.039 1.016 -5.594 1 96.56 95 GLY A N 1
ATOM 720 C CA . GLY A 1 95 ? 7.555 2.383 -5.496 1 96.56 95 GLY A CA 1
ATOM 721 C C . GLY A 1 95 ? 6.965 2.9 -6.797 1 96.56 95 GLY A C 1
ATOM 722 O O . GLY A 1 95 ? 6.496 4.039 -6.859 1 96.56 95 GLY A O 1
ATOM 723 N N . GLY A 1 96 ? 6.984 2.07 -7.828 1 96.19 96 GLY A N 1
ATOM 724 C CA . GLY A 1 96 ? 6.461 2.475 -9.125 1 96.19 96 GLY A CA 1
ATOM 725 C C . GLY A 1 96 ? 4.98 2.191 -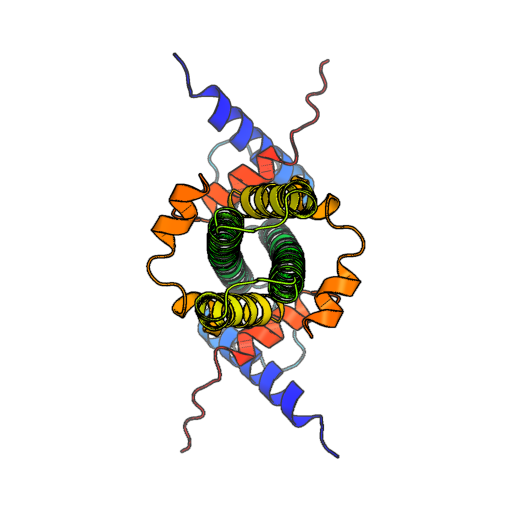9.281 1 96.19 96 GLY A C 1
ATOM 726 O O . GLY A 1 96 ? 4.555 1.641 -10.297 1 96.19 96 GLY A O 1
ATOM 727 N N . VAL A 1 97 ? 4.223 2.516 -8.227 1 96.75 97 VAL A N 1
ATOM 728 C CA . VAL A 1 97 ? 2.807 2.164 -8.211 1 96.75 97 VAL A CA 1
ATOM 729 C C . VAL A 1 97 ? 2.07 2.941 -9.305 1 96.75 97 VAL A C 1
ATOM 731 O O . VAL A 1 97 ? 1.119 2.432 -9.906 1 96.75 97 VAL A O 1
ATOM 734 N N . THR A 1 98 ? 2.504 4.102 -9.617 1 93.75 98 THR A N 1
ATOM 735 C CA . THR A 1 98 ? 1.874 4.941 -10.625 1 93.75 98 THR A CA 1
ATOM 736 C C . THR A 1 98 ? 1.997 4.309 -12.008 1 93.75 98 THR A C 1
ATOM 738 O O . THR A 1 98 ? 1.133 4.504 -12.867 1 93.75 98 THR A O 1
ATOM 741 N N . ASP A 1 99 ? 3.002 3.521 -12.219 1 94.62 99 ASP A N 1
ATOM 742 C CA . ASP A 1 99 ? 3.199 2.822 -13.484 1 94.62 99 ASP A CA 1
ATOM 743 C C . ASP A 1 99 ? 2.535 1.448 -13.469 1 94.62 99 ASP A C 1
ATOM 745 O O . ASP A 1 99 ? 2.035 0.977 -14.492 1 94.62 99 ASP A O 1
ATOM 749 N N . ALA A 1 100 ? 2.551 0.86 -12.32 1 97.81 100 ALA A N 1
ATOM 750 C CA . ALA A 1 100 ? 2.051 -0.503 -12.164 1 97.81 100 ALA A CA 1
ATOM 751 C C . ALA A 1 100 ? 0.525 -0.534 -12.188 1 97.81 100 ALA A C 1
ATOM 753 O O . ALA A 1 100 ? -0.073 -1.361 -12.883 1 97.81 100 ALA A O 1
ATOM 754 N N . PHE A 1 101 ? -0.129 0.374 -11.516 1 97.62 101 PHE A N 1
ATOM 755 C CA . PHE A 1 101 ? -1.562 0.337 -11.25 1 97.62 101 PHE A CA 1
ATOM 756 C C . PHE A 1 101 ? -2.357 0.436 -12.547 1 97.62 101 PHE A C 1
ATOM 758 O O . PHE A 1 101 ? -3.318 -0.309 -12.75 1 97.62 101 PHE A O 1
ATOM 765 N N . PRO A 1 102 ? -1.94 1.321 -13.492 1 95.94 102 PRO A N 1
ATOM 766 C CA . PRO A 1 102 ? -2.721 1.438 -14.727 1 95.94 102 PRO A CA 1
ATOM 767 C C . PRO A 1 102 ? -2.713 0.154 -15.555 1 95.94 102 PRO A C 1
ATOM 769 O O . PRO A 1 102 ? -3.539 -0.009 -16.453 1 95.94 102 PRO A O 1
ATOM 772 N N . ARG A 1 103 ? -1.807 -0.706 -15.242 1 94.94 103 ARG A N 1
ATOM 773 C CA . ARG A 1 103 ? -1.751 -1.979 -15.953 1 94.94 103 ARG A CA 1
ATOM 774 C C . ARG A 1 103 ? -2.902 -2.889 -15.539 1 94.94 103 ARG A C 1
ATOM 776 O O . ARG A 1 103 ? -3.219 -3.855 -16.234 1 94.94 103 ARG A O 1
ATOM 783 N N . LEU A 1 104 ? -3.424 -2.66 -14.32 1 95.38 104 LEU A N 1
ATOM 784 C CA . LEU A 1 104 ? -4.582 -3.406 -13.836 1 95.38 104 LEU A CA 1
ATOM 785 C C . LEU A 1 104 ? -5.855 -2.945 -14.539 1 95.38 104 LEU A C 1
ATOM 787 O O . LEU A 1 104 ? -6.246 -1.78 -14.422 1 95.38 104 LEU A O 1
ATOM 791 N N . ARG A 1 105 ? -6.332 -3.9 -15.281 1 90.56 105 ARG A N 1
ATOM 792 C CA . ARG A 1 105 ? -7.629 -3.615 -15.883 1 90.56 105 ARG A CA 1
ATOM 793 C C . ARG A 1 105 ? -8.766 -3.891 -14.906 1 90.56 105 ARG A C 1
ATOM 795 O O . ARG A 1 105 ? -8.797 -4.941 -14.266 1 90.56 105 ARG A O 1
ATOM 802 N N . HIS A 1 106 ? -9.594 -2.967 -14.555 1 95.12 106 HIS A N 1
ATOM 803 C CA . HIS A 1 106 ? -10.789 -3.082 -13.727 1 95.12 106 HIS A CA 1
ATOM 804 C C . HIS A 1 106 ? -10.43 -3.336 -12.266 1 95.12 106 HIS A C 1
ATOM 806 O O . HIS A 1 106 ? -10.859 -4.328 -11.68 1 95.12 106 HIS A O 1
ATOM 812 N N . PRO A 1 107 ? -9.672 -2.521 -11.648 1 96.75 107 PRO A N 1
ATOM 813 C CA . PRO A 1 107 ? -9.203 -2.752 -10.281 1 96.75 107 PRO A CA 1
ATOM 814 C C . PRO A 1 107 ? -10.344 -2.99 -9.297 1 96.75 107 PRO A C 1
ATOM 816 O O . PRO A 1 107 ? -10.203 -3.783 -8.367 1 96.75 107 PRO A O 1
ATOM 819 N N . LYS A 1 108 ? -11.508 -2.43 -9.547 1 96.75 108 LYS A N 1
ATOM 820 C CA . LYS A 1 108 ? -12.633 -2.557 -8.625 1 96.75 108 LYS A CA 1
ATOM 821 C C . LYS A 1 108 ? -13.148 -3.992 -8.578 1 96.75 108 LYS A C 1
ATOM 823 O O . LYS A 1 108 ? -13.641 -4.445 -7.543 1 96.75 108 LYS A O 1
ATOM 828 N N . ASP A 1 109 ? -13.008 -4.715 -9.664 1 97.19 109 ASP A N 1
ATOM 829 C CA . ASP A 1 109 ? -13.445 -6.105 -9.703 1 97.19 109 ASP A CA 1
ATOM 830 C C . ASP A 1 109 ? -12.57 -6.984 -8.812 1 97.19 109 ASP A C 1
ATOM 832 O O . ASP A 1 109 ? -13.078 -7.863 -8.109 1 97.19 109 ASP A O 1
ATOM 836 N N . TYR A 1 110 ? -11.281 -6.734 -8.828 1 97.12 110 TYR A N 1
ATOM 837 C CA . TYR A 1 110 ? -10.375 -7.516 -7.996 1 97.12 110 TYR A CA 1
ATOM 838 C C . TYR A 1 110 ? -10.602 -7.215 -6.52 1 97.12 110 TYR A C 1
ATOM 840 O O . TYR A 1 110 ? -10.625 -8.125 -5.691 1 97.12 110 TYR A O 1
ATOM 848 N N . LEU A 1 111 ? -10.828 -5.965 -6.223 1 97.88 111 LEU A N 1
ATOM 849 C CA . LEU A 1 111 ? -11.109 -5.574 -4.848 1 97.88 111 LEU A CA 1
ATOM 850 C C . LEU A 1 111 ? -12.398 -6.227 -4.355 1 97.88 111 LEU A C 1
ATOM 852 O O . LEU A 1 111 ? -12.445 -6.773 -3.25 1 97.88 111 LEU A O 1
ATOM 856 N N . ALA A 1 112 ? -13.375 -6.227 -5.195 1 97.62 112 ALA A N 1
ATOM 857 C CA . ALA A 1 112 ? -14.648 -6.844 -4.836 1 97.62 112 ALA A CA 1
ATOM 858 C C . ALA A 1 112 ? -14.477 -8.336 -4.559 1 97.62 112 ALA A C 1
ATOM 860 O O . ALA A 1 112 ? -15.016 -8.859 -3.582 1 97.62 112 ALA A O 1
ATOM 861 N N . ARG A 1 113 ? -13.773 -8.977 -5.359 1 96.19 113 ARG A N 1
ATOM 862 C CA . ARG A 1 113 ? -13.547 -10.414 -5.207 1 96.19 113 ARG A CA 1
ATOM 863 C C . ARG A 1 113 ? -12.812 -10.711 -3.9 1 96.19 113 ARG A C 1
ATOM 865 O O . ARG A 1 113 ? -13.055 -11.742 -3.273 1 96.19 113 ARG A O 1
ATOM 872 N N . ALA A 1 114 ? -11.961 -9.812 -3.525 1 97.06 114 ALA A N 1
ATOM 873 C CA . ALA A 1 114 ? -11.188 -10 -2.299 1 97.06 114 ALA A CA 1
ATOM 874 C C . ALA A 1 114 ? -12 -9.578 -1.075 1 97.06 114 ALA A C 1
ATOM 876 O O . ALA A 1 114 ? -11.531 -9.711 0.06 1 97.06 114 ALA A O 1
ATOM 877 N N . GLY A 1 115 ? -13.219 -9.023 -1.298 1 96.69 115 GLY A N 1
ATOM 878 C CA . GLY A 1 115 ? -13.992 -8.484 -0.193 1 96.69 115 GLY A CA 1
ATOM 879 C C . GLY A 1 115 ? -13.445 -7.172 0.338 1 96.69 115 GLY A C 1
ATOM 880 O O . GLY A 1 115 ? -13.656 -6.836 1.506 1 96.69 115 GLY A O 1
ATOM 881 N N . ALA A 1 116 ? -12.672 -6.535 -0.452 1 95.5 116 ALA A N 1
ATOM 882 C CA . ALA A 1 116 ? -12.078 -5.25 -0.076 1 95.5 116 ALA A CA 1
ATOM 883 C C . ALA A 1 116 ? -12.953 -4.09 -0.547 1 95.5 116 ALA A C 1
ATOM 885 O O . ALA A 1 116 ? -13.664 -4.207 -1.547 1 95.5 116 ALA A O 1
ATOM 886 N N . PRO A 1 117 ? -12.898 -2.967 0.14 1 94.31 117 PRO A N 1
ATOM 887 C CA . PRO A 1 117 ? -13.648 -1.803 -0.339 1 94.31 117 PRO A CA 1
ATOM 888 C C . PRO A 1 117 ? -13.211 -1.352 -1.73 1 94.31 117 PRO A C 1
ATOM 890 O O . PRO A 1 117 ? -12.016 -1.354 -2.035 1 94.31 117 PRO A O 1
ATOM 893 N N . LYS A 1 118 ? -14.164 -0.909 -2.529 1 94.88 118 LYS A N 1
ATOM 894 C CA . LYS A 1 118 ? -13.898 -0.48 -3.898 1 94.88 118 LYS A CA 1
ATOM 895 C C . LYS A 1 118 ? -13.312 0.931 -3.926 1 94.88 118 LYS A C 1
ATOM 897 O O . LYS A 1 118 ? -12.781 1.366 -4.949 1 94.88 118 LYS A O 1
ATOM 902 N N . LEU A 1 119 ? -13.547 1.637 -2.873 1 93.44 119 LEU A N 1
ATOM 903 C CA . LEU A 1 119 ? -13.016 2.986 -2.711 1 93.44 119 LEU A CA 1
ATOM 904 C C . LEU A 1 119 ? -12.344 3.146 -1.353 1 93.44 119 LEU A C 1
ATOM 906 O O . LEU A 1 119 ? -12.711 2.473 -0.388 1 93.44 119 LEU A O 1
ATOM 910 N N . LEU A 1 120 ? -11.336 3.945 -1.372 1 95.38 120 LEU A N 1
ATOM 911 C CA . LEU A 1 120 ? -10.688 4.32 -0.124 1 95.38 120 LEU A CA 1
ATOM 912 C C . LEU A 1 120 ? -10.68 5.836 0.053 1 95.38 120 LEU A C 1
ATOM 914 O O . LEU A 1 120 ? -10.062 6.559 -0.73 1 95.38 120 LEU A O 1
ATOM 918 N N . THR A 1 121 ? -11.43 6.285 1.054 1 94 121 THR A N 1
ATOM 919 C CA . THR A 1 121 ? -11.422 7.695 1.414 1 94 121 THR A CA 1
ATOM 920 C C . THR A 1 121 ? -10.648 7.918 2.709 1 94 121 THR A C 1
ATOM 922 O O . THR A 1 121 ? -10.359 6.969 3.438 1 94 121 THR A O 1
ATOM 925 N N . ARG A 1 122 ? -10.367 9.125 2.912 1 92.5 122 ARG A N 1
ATOM 926 C CA . ARG A 1 122 ? -9.734 9.477 4.18 1 92.5 122 ARG A CA 1
ATOM 927 C C . ARG A 1 122 ? -10.562 8.984 5.363 1 92.5 122 ARG A C 1
ATOM 929 O O . ARG A 1 122 ? -10.031 8.367 6.289 1 92.5 122 ARG A O 1
ATOM 936 N N . GLY A 1 123 ? -11.844 9.219 5.32 1 88.38 123 GLY A N 1
ATOM 937 C CA . GLY A 1 123 ? -12.734 8.828 6.398 1 88.38 123 GLY A CA 1
ATOM 938 C C . GLY A 1 123 ? -12.734 7.34 6.664 1 88.38 123 GLY A C 1
ATOM 939 O O . GLY A 1 123 ? -12.625 6.906 7.812 1 88.38 123 GLY A O 1
ATOM 940 N N . THR A 1 124 ? -12.797 6.566 5.648 1 91.5 124 THR A N 1
ATOM 941 C CA . THR A 1 124 ? -12.844 5.117 5.828 1 91.5 124 THR A CA 1
ATOM 942 C C . THR A 1 124 ? -11.508 4.586 6.328 1 91.5 124 THR A C 1
ATOM 944 O O . THR A 1 124 ? -11.461 3.672 7.152 1 91.5 124 THR A O 1
ATOM 947 N N . TRP A 1 125 ? -10.445 5.098 5.84 1 95 125 TRP A N 1
ATOM 948 C CA . TRP A 1 125 ? -9.125 4.648 6.281 1 95 125 TRP A CA 1
ATOM 949 C C . TRP A 1 125 ? -8.891 4.996 7.746 1 95 125 TRP A C 1
ATOM 951 O O . TRP A 1 125 ? -8.367 4.18 8.508 1 95 125 TRP A O 1
ATOM 961 N N . GLU A 1 126 ? -9.312 6.176 8.117 1 91.5 126 GLU A N 1
ATOM 962 C CA . GLU A 1 126 ? -9.172 6.602 9.508 1 91.5 126 GLU A CA 1
ATOM 963 C C . GLU A 1 126 ? -10.031 5.75 10.438 1 91.5 126 GLU A C 1
ATOM 965 O O . GLU A 1 126 ? -9.625 5.445 11.562 1 91.5 126 GLU A O 1
ATOM 970 N N . ALA A 1 127 ? -11.109 5.391 9.953 1 88.06 127 ALA A N 1
ATOM 971 C CA . ALA A 1 127 ? -11.945 4.473 10.719 1 88.06 127 ALA A CA 1
ATOM 972 C C . ALA A 1 127 ? -11.258 3.123 10.906 1 88.06 127 ALA A C 1
ATOM 974 O O . ALA A 1 127 ? -11.289 2.543 11.992 1 88.06 127 ALA A O 1
ATOM 975 N N . GLU A 1 128 ? -10.633 2.621 9.867 1 91 128 GLU A N 1
ATOM 976 C CA . GLU A 1 128 ? -9.859 1.385 9.953 1 91 128 GLU A CA 1
ATOM 977 C C . GLU A 1 128 ? -8.734 1.513 10.969 1 91 128 GLU A C 1
ATOM 979 O O . GLU A 1 128 ? -8.469 0.583 11.742 1 91 128 GLU A O 1
ATOM 984 N N . LEU A 1 129 ? -8.086 2.635 10.906 1 91.25 129 LEU A N 1
ATOM 985 C CA . LEU A 1 129 ? -6.98 2.891 11.82 1 91.25 129 LEU A CA 1
ATOM 986 C C . LEU A 1 129 ? -7.449 2.848 13.273 1 91.25 129 LEU A C 1
ATOM 988 O O . LEU A 1 129 ? -6.781 2.268 14.125 1 91.25 129 LEU A O 1
ATOM 992 N N . ALA A 1 130 ? -8.523 3.438 13.469 1 85.69 130 ALA A N 1
ATOM 993 C CA . ALA A 1 130 ? -9.094 3.48 14.812 1 85.69 130 ALA A CA 1
ATOM 994 C C . ALA A 1 130 ? -9.445 2.078 15.305 1 85.69 130 ALA A C 1
ATOM 996 O O . ALA A 1 130 ? -9.242 1.753 16.469 1 85.69 130 ALA A O 1
ATOM 997 N N . ASP A 1 131 ? -9.898 1.275 14.43 1 85.19 131 ASP A N 1
ATOM 998 C CA . ASP A 1 131 ? -10.305 -0.084 14.773 1 85.19 131 ASP A CA 1
ATOM 999 C C . ASP A 1 131 ? -9.094 -0.948 15.117 1 85.19 131 ASP A C 1
ATOM 1001 O O . ASP A 1 131 ? -9.195 -1.889 15.906 1 85.19 131 ASP A O 1
ATOM 1005 N N . ARG A 1 132 ? -7.977 -0.61 14.516 1 83.44 132 ARG A N 1
ATOM 1006 C CA . ARG A 1 132 ? -6.746 -1.354 14.758 1 83.44 132 ARG A CA 1
ATOM 1007 C C . ARG A 1 132 ? -6.16 -1.005 16.125 1 83.44 132 ARG A C 1
ATOM 1009 O O . ARG A 1 132 ? -5.328 -1.745 16.656 1 83.44 132 ARG A O 1
ATOM 1016 N N . HIS A 1 133 ? -6.457 0.056 16.578 1 75.62 133 HIS A N 1
ATOM 1017 C CA . HIS A 1 133 ? -5.965 0.506 17.875 1 75.62 133 HIS A CA 1
ATOM 1018 C C . HIS A 1 133 ? -7.113 0.737 18.859 1 75.62 133 HIS A C 1
ATOM 1020 O O . HIS A 1 133 ? -7.324 1.86 19.328 1 75.62 133 HIS A O 1
ATOM 1026 N N . PRO A 1 134 ? -7.816 -0.354 19.109 1 64.56 134 PRO A N 1
ATOM 1027 C CA . PRO A 1 134 ? -8.977 -0.13 19.984 1 64.56 134 PRO A CA 1
ATOM 1028 C C . PRO A 1 134 ? -8.586 0.307 21.391 1 64.56 134 PRO A C 1
ATOM 1030 O O . PRO A 1 134 ? -7.516 -0.059 21.875 1 64.56 134 PRO A O 1
ATOM 1033 N N . SER A 1 135 ? -9.117 1.355 21.828 1 58.34 135 SER A N 1
ATOM 1034 C CA . SER A 1 135 ? -8.906 1.797 23.203 1 58.34 135 SER A CA 1
ATOM 1035 C C . SER A 1 135 ? -9.086 0.646 24.188 1 58.34 135 SER A C 1
ATOM 1037 O O . SER A 1 135 ? -9.977 -0.188 24.016 1 58.34 135 SER A O 1
ATOM 1039 N N . ARG A 1 136 ? -7.949 0.372 24.859 1 54 136 ARG A N 1
ATOM 1040 C CA . ARG A 1 136 ? -8.172 -0.519 26 1 54 136 ARG A CA 1
ATOM 1041 C C . ARG A 1 136 ? -9.281 0.011 26.891 1 54 136 ARG A C 1
ATOM 1043 O O . ARG A 1 136 ? -9.172 1.104 27.453 1 54 136 ARG A O 1
ATOM 1050 N N . ARG A 1 137 ? -10.547 -0.206 26.516 1 51.94 137 ARG A N 1
ATOM 1051 C CA . ARG A 1 137 ? -11.523 0.128 27.547 1 51.94 137 ARG A CA 1
ATOM 1052 C C . ARG A 1 137 ? -11.094 -0.389 28.906 1 51.94 137 ARG A C 1
ATOM 1054 O O . ARG A 1 137 ? -10.781 -1.573 29.062 1 51.94 137 ARG A O 1
ATOM 1061 N N . SER A 1 138 ? -10.578 0.504 29.594 1 40.97 138 SER A N 1
ATOM 1062 C CA . SER A 1 138 ? -10.438 0.127 31 1 40.97 138 SER A CA 1
ATOM 1063 C C . SER A 1 138 ? -11.75 -0.418 31.547 1 40.97 138 SER A C 1
ATOM 1065 O O . SER A 1 138 ? -12.773 0.265 31.516 1 40.97 138 SER A O 1
ATOM 1067 N N . THR A 1 139 ? -12.039 -1.588 31.172 1 43.09 139 THR A N 1
ATOM 1068 C CA . THR A 1 139 ? -13.047 -2.127 32.062 1 43.09 139 THR A CA 1
ATOM 1069 C C . THR A 1 139 ? -12.742 -1.751 33.531 1 43.09 139 THR A C 1
ATOM 1071 O O . THR A 1 139 ? -11.812 -2.289 34.125 1 43.09 139 THR A O 1
ATOM 1074 N N . ARG A 1 140 ? -13.078 -0.569 33.906 1 34.56 140 ARG A N 1
ATOM 1075 C CA . ARG A 1 140 ? -13.312 -0.402 35.344 1 34.56 140 ARG A CA 1
ATOM 1076 C C . ARG A 1 140 ? -14.594 -1.11 35.781 1 34.56 140 ARG A C 1
ATOM 1078 O O . ARG A 1 140 ? -15.586 -1.11 35.062 1 34.56 140 ARG A O 1
ATOM 1085 N N . MET B 1 1 ? 32.594 11.875 -10.492 1 33.47 1 MET B N 1
ATOM 1086 C CA . MET B 1 1 ? 31.297 11.891 -11.164 1 33.47 1 MET B CA 1
ATOM 1087 C C . MET B 1 1 ? 30.172 12.266 -10.195 1 33.47 1 MET B C 1
ATOM 1089 O O . MET B 1 1 ? 30.109 11.734 -9.086 1 33.47 1 MET B O 1
ATOM 1093 N N . SER B 1 2 ? 29.5 13.5 -10.258 1 41.22 2 SER B N 1
ATOM 1094 C CA . SER B 1 2 ? 28.562 14.391 -9.586 1 41.22 2 SER B CA 1
ATOM 1095 C C . SER B 1 2 ? 27.188 13.742 -9.461 1 41.22 2 SER B C 1
ATOM 1097 O O . SER B 1 2 ? 26.406 13.758 -10.414 1 41.22 2 SER B O 1
ATOM 1099 N N . SER B 1 3 ? 27.047 12.68 -8.844 1 49.69 3 SER B N 1
ATOM 1100 C CA . SER B 1 3 ? 25.797 12.008 -8.469 1 49.69 3 SER B CA 1
ATOM 1101 C C . SER B 1 3 ? 24.828 12.984 -7.805 1 49.69 3 SER B C 1
ATOM 1103 O O . SER B 1 3 ? 23.812 12.562 -7.238 1 49.69 3 SER B O 1
ATOM 1105 N N . THR B 1 4 ? 25.172 14.328 -7.672 1 52.41 4 THR B N 1
ATOM 1106 C CA . THR B 1 4 ? 24.5 15.453 -7.039 1 52.41 4 THR B CA 1
ATOM 1107 C C . THR B 1 4 ? 23.297 15.898 -7.867 1 52.41 4 THR B C 1
ATOM 1109 O O . THR B 1 4 ? 22.375 16.516 -7.344 1 52.41 4 THR B O 1
ATOM 1112 N N . THR B 1 5 ? 23.25 15.352 -9.125 1 58.34 5 THR B N 1
ATOM 1113 C CA . THR B 1 5 ? 22.281 15.914 -10.047 1 58.34 5 THR B CA 1
ATOM 1114 C C . THR B 1 5 ? 20.891 15.32 -9.797 1 58.34 5 THR B C 1
ATOM 1116 O O . THR B 1 5 ? 19.891 16.047 -9.82 1 58.34 5 THR B O 1
ATOM 1119 N N . GLY B 1 6 ? 20.938 14.07 -9.414 1 58.75 6 GLY B N 1
ATOM 1120 C CA . GLY B 1 6 ? 19.656 13.414 -9.234 1 58.75 6 GLY B CA 1
ATOM 1121 C C . GLY B 1 6 ? 18.891 13.898 -8.008 1 58.75 6 GLY B C 1
ATOM 1122 O O . GLY B 1 6 ? 17.688 14.141 -8.07 1 58.75 6 GLY B O 1
ATOM 1123 N N . ASP B 1 7 ? 19.672 14.07 -7 1 64.81 7 ASP B N 1
ATOM 1124 C CA . ASP B 1 7 ? 19.094 14.523 -5.734 1 64.81 7 ASP B CA 1
ATOM 1125 C C . ASP B 1 7 ? 18.578 15.953 -5.848 1 64.81 7 ASP B C 1
ATOM 1127 O O . ASP B 1 7 ? 17.516 16.281 -5.324 1 64.81 7 ASP B O 1
ATOM 1131 N N . ASP B 1 8 ? 19.375 16.75 -6.715 1 70.44 8 ASP B N 1
ATOM 1132 C CA . ASP B 1 8 ? 19.016 18.156 -6.883 1 70.44 8 ASP B CA 1
ATOM 1133 C C . ASP B 1 8 ? 17.703 18.297 -7.66 1 70.44 8 ASP B C 1
ATOM 1135 O O . ASP B 1 8 ? 16.859 19.109 -7.312 1 70.44 8 ASP B O 1
ATOM 1139 N N . MET B 1 9 ? 17.562 17.391 -8.586 1 72.81 9 MET B N 1
ATOM 1140 C CA . MET B 1 9 ? 16.359 17.453 -9.414 1 72.81 9 MET B CA 1
ATOM 1141 C C . MET B 1 9 ? 15.125 17.031 -8.617 1 72.81 9 MET B C 1
ATOM 1143 O O . MET B 1 9 ? 14.062 17.656 -8.734 1 72.81 9 MET B O 1
ATOM 1147 N N . THR B 1 10 ? 15.461 16.094 -7.715 1 76.62 10 THR B N 1
ATOM 1148 C CA . THR B 1 10 ? 14.352 15.609 -6.906 1 76.62 10 THR B CA 1
ATOM 1149 C C . THR B 1 10 ? 13.906 16.672 -5.902 1 76.62 10 THR B C 1
ATOM 1151 O O . THR B 1 10 ? 12.711 16.891 -5.715 1 76.62 10 THR B O 1
ATOM 1154 N N . THR B 1 11 ? 14.883 17.281 -5.312 1 76.75 11 THR B N 1
ATOM 1155 C CA . THR B 1 11 ? 14.586 18.328 -4.34 1 76.75 11 THR B CA 1
ATOM 1156 C C . THR B 1 11 ? 13.867 19.5 -5.008 1 76.75 11 THR B C 1
ATOM 1158 O O . THR B 1 11 ? 12.922 20.062 -4.449 1 76.75 11 THR B O 1
ATOM 1161 N N . ASP B 1 12 ? 14.328 19.781 -6.199 1 79.25 12 ASP B N 1
ATOM 1162 C CA . ASP B 1 12 ? 13.703 20.859 -6.969 1 79.25 12 ASP B CA 1
ATOM 1163 C C . ASP B 1 12 ? 12.258 20.516 -7.312 1 79.25 12 ASP B C 1
ATOM 1165 O O . ASP B 1 12 ? 11.375 21.359 -7.219 1 79.25 12 ASP B O 1
ATOM 1169 N N . ASN B 1 13 ? 12.094 19.297 -7.703 1 82.62 13 ASN B N 1
ATOM 1170 C CA . ASN B 1 13 ? 10.742 18.859 -8.039 1 82.62 13 ASN B CA 1
ATOM 1171 C C . ASN B 1 13 ? 9.82 18.906 -6.824 1 82.62 13 ASN B C 1
ATOM 1173 O O . ASN B 1 13 ? 8.664 19.312 -6.938 1 82.62 13 ASN B O 1
ATOM 1177 N N . LEU B 1 14 ? 10.422 18.578 -5.684 1 85.12 14 LEU B N 1
ATOM 1178 C CA . LEU B 1 14 ? 9.617 18.625 -4.469 1 85.12 14 LEU B CA 1
ATOM 1179 C C . LEU B 1 14 ? 9.289 20.062 -4.074 1 85.12 14 LEU B C 1
ATOM 1181 O O . LEU B 1 14 ? 8.156 20.359 -3.676 1 85.12 14 LEU B O 1
ATOM 1185 N N . A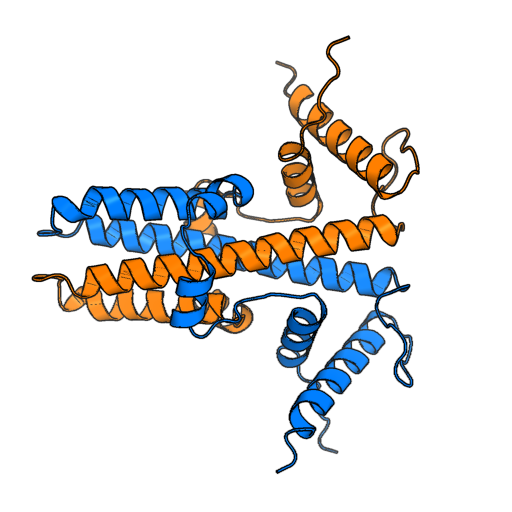LA B 1 15 ? 10.25 20.891 -4.184 1 83.62 15 ALA B N 1
ATOM 1186 C CA . ALA B 1 15 ? 10.055 22.297 -3.883 1 83.62 15 ALA B CA 1
ATOM 1187 C C . ALA B 1 15 ? 8.992 22.906 -4.793 1 83.62 15 ALA B C 1
ATOM 1189 O O . ALA B 1 15 ? 8.133 23.672 -4.332 1 83.62 15 ALA B O 1
ATOM 1190 N N . ARG B 1 16 ? 9.047 22.547 -5.992 1 83.69 16 ARG B N 1
ATOM 1191 C CA . ARG B 1 16 ? 8.055 23.031 -6.953 1 83.69 16 ARG B CA 1
ATOM 1192 C C . ARG B 1 16 ? 6.66 22.531 -6.602 1 83.69 16 ARG B C 1
ATOM 1194 O O . ARG B 1 16 ? 5.699 23.312 -6.605 1 83.69 16 ARG B O 1
ATOM 1201 N N . LEU B 1 17 ? 6.609 21.266 -6.352 1 83.31 17 LEU B N 1
ATOM 1202 C CA . LEU B 1 17 ? 5.328 20.703 -5.957 1 83.31 17 LEU B CA 1
ATOM 1203 C C . LEU B 1 17 ? 4.789 21.391 -4.711 1 83.31 17 LEU B C 1
ATOM 1205 O O . LEU B 1 17 ? 3.598 21.719 -4.637 1 83.31 17 LEU B O 1
ATOM 1209 N N . TYR B 1 18 ? 5.617 21.625 -3.797 1 84.38 18 TYR B N 1
ATOM 1210 C CA . TYR B 1 18 ? 5.25 22.344 -2.58 1 84.38 18 TYR B CA 1
ATOM 1211 C C . TYR B 1 18 ? 4.672 23.719 -2.908 1 84.38 18 TYR B C 1
ATOM 1213 O O . TYR B 1 18 ? 3.609 24.094 -2.398 1 84.38 18 TYR B O 1
ATOM 1221 N N . THR B 1 19 ? 5.355 24.375 -3.766 1 83.69 19 THR B N 1
ATOM 1222 C CA . THR B 1 19 ? 4.922 25.719 -4.148 1 83.69 19 THR B CA 1
ATOM 1223 C C . THR B 1 19 ? 3.576 25.672 -4.863 1 83.69 19 THR B C 1
ATOM 1225 O O . THR B 1 19 ? 2.705 26.516 -4.613 1 83.69 19 THR B O 1
ATOM 1228 N N . GLU B 1 20 ? 3.449 24.75 -5.742 1 82.69 20 GLU B N 1
ATOM 1229 C CA . GLU B 1 20 ? 2.195 24.578 -6.469 1 82.69 20 GLU B CA 1
ATOM 1230 C C . GLU B 1 20 ? 1.035 24.312 -5.512 1 82.69 20 GLU B C 1
ATOM 1232 O O . GLU B 1 20 ? -0.066 24.828 -5.707 1 82.69 20 GLU B O 1
ATOM 1237 N N . VAL B 1 21 ? 1.332 23.609 -4.48 1 79.56 21 VAL B N 1
ATOM 1238 C CA . VAL B 1 21 ? 0.285 23.172 -3.562 1 79.56 21 VAL B CA 1
ATOM 1239 C C . VAL B 1 21 ? -0.024 24.281 -2.566 1 79.56 21 VAL B C 1
ATOM 1241 O O . VAL B 1 21 ? -1.189 24.562 -2.27 1 79.56 21 VAL B O 1
ATOM 1244 N N . THR B 1 22 ? 1.012 24.922 -2.068 1 82 22 THR B N 1
ATOM 1245 C CA . THR B 1 22 ? 0.825 25.828 -0.938 1 82 22 THR B CA 1
ATOM 1246 C C . THR B 1 22 ? 0.796 27.281 -1.403 1 82 22 THR B C 1
ATOM 1248 O O . THR B 1 22 ? 0.359 28.156 -0.665 1 82 22 THR B O 1
ATOM 1251 N N . GLY B 1 23 ? 1.385 27.562 -2.539 1 81.56 23 GLY B N 1
ATOM 1252 C CA . GLY B 1 23 ? 1.56 28.938 -3.016 1 81.56 23 GLY B CA 1
ATOM 1253 C C . GLY B 1 23 ? 2.734 29.641 -2.371 1 81.56 23 GLY B C 1
ATOM 1254 O O . GLY B 1 23 ? 2.957 30.828 -2.615 1 81.56 23 GLY B O 1
ATOM 1255 N N . ILE B 1 24 ? 3.359 28.875 -1.456 1 79.88 24 ILE B N 1
ATOM 1256 C CA . ILE B 1 24 ? 4.492 29.469 -0.747 1 79.88 24 ILE B CA 1
ATOM 1257 C C . ILE B 1 24 ? 5.797 29.031 -1.408 1 79.88 24 ILE B C 1
ATOM 1259 O O . ILE B 1 24 ? 6.141 27.844 -1.396 1 79.88 24 ILE B O 1
ATOM 1263 N N . PRO B 1 25 ? 6.391 30.016 -2 1 76.19 25 PRO B N 1
ATOM 1264 C CA . PRO B 1 25 ? 7.668 29.641 -2.617 1 76.19 25 PRO B CA 1
ATOM 1265 C C . PRO B 1 25 ? 8.719 29.219 -1.592 1 76.19 25 PRO B C 1
ATOM 1267 O O . PRO B 1 25 ? 8.75 29.75 -0.478 1 76.19 25 PRO B O 1
ATOM 1270 N N . ILE B 1 26 ? 9.344 28.109 -1.757 1 69.56 26 ILE B N 1
ATOM 1271 C CA . ILE B 1 26 ? 10.414 27.703 -0.864 1 69.56 26 ILE B CA 1
ATOM 1272 C C . ILE B 1 26 ? 11.766 28 -1.512 1 69.56 26 ILE B C 1
ATOM 1274 O O . ILE B 1 26 ? 11.977 27.719 -2.693 1 69.56 26 ILE B O 1
ATOM 1278 N N . ASP B 1 27 ? 12.344 28.969 -0.975 1 56.97 27 ASP B N 1
ATOM 1279 C CA . ASP B 1 27 ? 13.727 29.312 -1.321 1 56.97 27 ASP B CA 1
ATOM 1280 C C . ASP B 1 27 ? 14.711 28.609 -0.385 1 56.97 27 ASP B C 1
ATOM 1282 O O . ASP B 1 27 ? 14.766 28.906 0.808 1 56.97 27 ASP B O 1
ATOM 1286 N N . GLY B 1 28 ? 15.258 27.484 -0.612 1 52.78 28 GLY B N 1
ATOM 1287 C CA . GLY B 1 28 ? 16.281 26.75 0.105 1 52.78 28 GLY B CA 1
ATOM 1288 C C . GLY B 1 28 ? 15.727 25.625 0.959 1 52.78 28 GLY B C 1
ATOM 1289 O O . GLY B 1 28 ? 14.547 25.281 0.856 1 52.78 28 GLY B O 1
ATOM 1290 N N . SER B 1 29 ? 16.719 25.062 1.895 1 49.31 29 SER B N 1
ATOM 1291 C CA . SER B 1 29 ? 16.625 23.859 2.729 1 49.31 29 SER B CA 1
ATOM 1292 C C . SER B 1 29 ? 15.445 23.953 3.686 1 49.31 29 SER B C 1
ATOM 1294 O O . SER B 1 29 ? 15.406 23.234 4.691 1 49.31 29 SER B O 1
ATOM 1296 N N . ASP B 1 30 ? 14.609 24.938 3.559 1 51.34 30 ASP B N 1
ATOM 1297 C CA . ASP B 1 30 ? 13.672 25.094 4.664 1 51.34 30 ASP B CA 1
ATOM 1298 C C . ASP B 1 30 ? 12.727 23.906 4.758 1 51.34 30 ASP B C 1
ATOM 1300 O O . ASP B 1 30 ? 12.445 23.25 3.756 1 51.34 30 ASP B O 1
ATOM 1304 N N . ASP B 1 31 ? 12.594 23.406 5.941 1 54.22 31 ASP B N 1
ATOM 1305 C CA . ASP B 1 31 ? 11.766 22.297 6.402 1 54.22 31 ASP B CA 1
ATOM 1306 C C . ASP B 1 31 ? 10.352 22.406 5.832 1 54.22 31 ASP B C 1
ATOM 1308 O O . ASP B 1 31 ? 9.508 23.109 6.375 1 54.22 31 ASP B O 1
ATOM 1312 N N . ILE B 1 32 ? 10.203 22.312 4.48 1 54.97 32 ILE B N 1
ATOM 1313 C CA . ILE B 1 32 ? 8.953 22.297 3.729 1 54.97 32 ILE B CA 1
ATOM 1314 C C . ILE B 1 32 ? 7.824 21.797 4.621 1 54.97 32 ILE B C 1
ATOM 1316 O O . ILE B 1 32 ? 6.703 22.312 4.57 1 54.97 32 ILE B O 1
ATOM 1320 N N . ASP B 1 33 ? 8.047 20.656 5.336 1 53.72 33 ASP B N 1
ATOM 1321 C CA . ASP B 1 33 ? 6.992 19.828 5.91 1 53.72 33 ASP B CA 1
ATOM 1322 C C . ASP B 1 33 ? 6.438 20.453 7.188 1 53.72 33 ASP B C 1
ATOM 1324 O O . ASP B 1 33 ? 5.242 20.344 7.473 1 53.72 33 ASP B O 1
ATOM 1328 N N . ALA B 1 34 ? 7.469 20.922 8.148 1 53.31 34 ALA B N 1
ATOM 1329 C CA . ALA B 1 34 ? 7.129 20.984 9.57 1 53.31 34 ALA B CA 1
ATOM 1330 C C . ALA B 1 34 ? 5.898 21.859 9.797 1 53.31 34 ALA B C 1
ATOM 1332 O O . ALA B 1 34 ? 5.207 21.719 10.805 1 53.31 34 ALA B O 1
ATOM 1333 N N . MET B 1 35 ? 5.387 22.469 8.789 1 57.88 35 MET B N 1
ATOM 1334 C CA . MET B 1 35 ? 4.344 23.172 9.539 1 57.88 35 MET B CA 1
ATOM 1335 C C . MET B 1 35 ? 3.27 23.719 8.594 1 57.88 35 MET B C 1
ATOM 1337 O O . MET B 1 35 ? 2.43 24.516 9 1 57.88 35 MET B O 1
ATOM 1341 N N . ASN B 1 36 ? 3.355 23.062 7.277 1 77.75 36 ASN B N 1
ATOM 1342 C CA . ASN B 1 36 ? 2.264 23.609 6.473 1 77.75 36 ASN B CA 1
ATOM 1343 C C . ASN B 1 36 ? 1.128 22.594 6.32 1 77.75 36 ASN B C 1
ATOM 1345 O O . ASN B 1 36 ? 1.286 21.578 5.652 1 77.75 36 ASN B O 1
ATOM 1349 N N . PRO B 1 37 ? 0.058 22.906 6.949 1 81.94 37 PRO B N 1
ATOM 1350 C CA . PRO B 1 37 ? -1.046 21.953 6.977 1 81.94 37 PRO B CA 1
ATOM 1351 C C . PRO B 1 37 ? -1.55 21.578 5.582 1 81.94 37 PRO B C 1
ATOM 1353 O O . PRO B 1 37 ? -1.985 20.453 5.355 1 81.94 37 PRO B O 1
ATOM 1356 N N . GLN B 1 38 ? -1.494 22.531 4.656 1 85.38 38 GLN B N 1
ATOM 1357 C CA . GLN B 1 38 ? -1.942 22.234 3.301 1 85.38 38 GLN B CA 1
ATOM 1358 C C . GLN B 1 38 ? -1.023 21.219 2.633 1 85.38 38 GLN B C 1
ATOM 1360 O O . GLN B 1 38 ? -1.493 20.297 1.959 1 85.38 38 GLN B O 1
ATOM 1365 N N . TRP B 1 39 ? 0.242 21.391 2.842 1 87.56 39 TRP B N 1
ATOM 1366 C CA . TRP B 1 39 ? 1.229 20.469 2.277 1 87.56 39 TRP B CA 1
ATOM 1367 C C . TRP B 1 39 ? 1.09 19.078 2.881 1 87.56 39 TRP B C 1
ATOM 1369 O O . TRP B 1 39 ? 1.049 18.078 2.154 1 87.56 39 TRP B O 1
ATOM 1379 N N . LEU B 1 40 ? 0.926 19.078 4.152 1 89.19 40 LEU B N 1
ATOM 1380 C CA . LEU B 1 40 ? 0.778 17.797 4.852 1 89.19 40 LEU B CA 1
ATOM 1381 C C . LEU B 1 40 ? -0.487 17.078 4.402 1 89.19 40 LEU B C 1
ATOM 1383 O O . LEU B 1 40 ? -0.471 15.867 4.195 1 89.19 40 LEU B O 1
ATOM 1387 N N . ALA B 1 41 ? -1.507 17.828 4.254 1 89.69 41 ALA B N 1
ATOM 1388 C CA . ALA B 1 41 ? -2.764 17.234 3.789 1 89.69 41 ALA B CA 1
ATOM 1389 C C . ALA B 1 41 ? -2.609 16.656 2.391 1 89.69 41 ALA B C 1
ATOM 1391 O O . ALA B 1 41 ? -3.141 15.578 2.102 1 89.69 41 ALA B O 1
ATOM 1392 N N . HIS B 1 42 ? -1.903 17.359 1.584 1 91.19 42 HIS B N 1
ATOM 1393 C CA . HIS B 1 42 ? -1.658 16.875 0.228 1 91.19 42 HIS B CA 1
ATOM 1394 C C . HIS B 1 42 ? -0.86 15.578 0.238 1 91.19 42 HIS B C 1
ATOM 1396 O O . HIS B 1 42 ? -1.245 14.602 -0.412 1 91.19 42 HIS B O 1
ATOM 1402 N N . LEU B 1 43 ? 0.213 15.555 0.98 1 93 43 LEU B N 1
ATOM 1403 C CA . LEU B 1 43 ? 1.06 14.375 1.082 1 93 43 LEU B CA 1
ATOM 1404 C C . LEU B 1 43 ? 0.281 13.195 1.66 1 93 43 LEU B C 1
ATOM 1406 O O . LEU B 1 43 ? 0.397 12.07 1.172 1 93 43 LEU B O 1
ATOM 1410 N N . TYR B 1 44 ? -0.477 13.477 2.635 1 93.69 44 TYR B N 1
ATOM 1411 C CA . TYR B 1 44 ? -1.341 12.461 3.227 1 93.69 44 TYR B CA 1
ATOM 1412 C C . TYR B 1 44 ? -2.303 11.891 2.189 1 93.69 44 TYR B C 1
ATOM 1414 O O . TYR B 1 44 ? -2.436 10.672 2.062 1 93.69 44 TYR B O 1
ATOM 1422 N N . GLY B 1 45 ? -2.926 12.688 1.376 1 94.5 45 GLY B N 1
ATOM 1423 C CA . GLY B 1 45 ? -3.799 12.25 0.299 1 94.5 45 GLY B CA 1
ATOM 1424 C C . GLY B 1 45 ? -3.098 11.367 -0.719 1 94.5 45 GLY B C 1
ATOM 1425 O O . GLY B 1 45 ? -3.629 10.328 -1.12 1 94.5 45 GLY B O 1
ATOM 1426 N N . ARG B 1 46 ? -1.899 11.758 -1.049 1 95.25 46 ARG B N 1
ATOM 1427 C CA . ARG B 1 46 ? -1.123 10.984 -2.01 1 95.25 46 ARG B CA 1
ATOM 1428 C C . ARG B 1 46 ? -0.748 9.617 -1.434 1 95.25 46 ARG B C 1
ATOM 1430 O O . ARG B 1 46 ? -0.72 8.617 -2.156 1 95.25 46 ARG B O 1
ATOM 1437 N N . ALA B 1 47 ? -0.451 9.625 -0.176 1 97.12 47 ALA B N 1
ATOM 1438 C CA . ALA B 1 47 ? -0.153 8.352 0.482 1 97.12 47 ALA B CA 1
ATOM 1439 C C . ALA B 1 47 ? -1.368 7.43 0.469 1 97.12 47 ALA B C 1
ATOM 1441 O O . ALA B 1 47 ? -1.245 6.234 0.19 1 97.12 47 ALA B O 1
ATOM 1442 N N . LEU B 1 48 ? -2.518 7.945 0.679 1 97.69 48 LEU B N 1
ATOM 1443 C CA . LEU B 1 48 ? -3.738 7.148 0.676 1 97.69 48 LEU B CA 1
ATOM 1444 C C . LEU B 1 48 ? -4.059 6.648 -0.73 1 97.69 48 LEU B C 1
ATOM 1446 O O . LEU B 1 48 ? -4.578 5.543 -0.898 1 97.69 48 LEU B O 1
ATOM 1450 N N . ASP B 1 49 ? -3.734 7.426 -1.685 1 97.38 49 ASP B N 1
ATOM 1451 C CA . ASP B 1 49 ? -3.869 6.961 -3.061 1 97.38 49 ASP B CA 1
ATOM 1452 C C . ASP B 1 49 ? -3.014 5.723 -3.309 1 97.38 49 ASP B C 1
ATOM 1454 O O . ASP B 1 49 ? -3.479 4.75 -3.91 1 97.38 49 ASP B O 1
ATOM 1458 N N . GLU B 1 50 ? -1.812 5.828 -2.885 1 98.25 50 GLU B N 1
ATOM 1459 C CA . GLU B 1 50 ? -0.917 4.688 -3.07 1 98.25 50 GLU B CA 1
ATOM 1460 C C . GLU B 1 50 ? -1.402 3.473 -2.285 1 98.25 50 GLU B C 1
ATOM 1462 O O . GLU B 1 50 ? -1.356 2.346 -2.785 1 98.25 50 GLU B O 1
ATOM 1467 N N . VAL B 1 51 ? -1.91 3.629 -1.066 1 98.62 51 VAL B N 1
ATOM 1468 C CA . VAL B 1 51 ? -2.479 2.537 -0.283 1 98.62 51 VAL B CA 1
ATOM 1469 C C . VAL B 1 51 ? -3.592 1.857 -1.075 1 98.62 51 VAL B C 1
ATOM 1471 O O . VAL B 1 51 ? -3.611 0.631 -1.204 1 98.62 51 VAL B O 1
ATOM 1474 N N . TYR B 1 52 ? -4.422 2.641 -1.626 1 98.44 52 TYR B N 1
ATOM 1475 C CA . TYR B 1 52 ? -5.531 2.107 -2.41 1 98.44 52 TYR B CA 1
ATOM 1476 C C . TYR B 1 52 ? -5.02 1.308 -3.604 1 98.44 52 TYR B C 1
ATOM 1478 O O . TYR B 1 52 ? -5.492 0.201 -3.867 1 98.44 52 TYR B O 1
ATOM 1486 N N . GLN B 1 53 ? -4.129 1.858 -4.332 1 98.44 53 GLN B N 1
ATOM 1487 C CA . GLN B 1 53 ? -3.58 1.223 -5.527 1 98.44 53 GLN B CA 1
ATOM 1488 C C . GLN B 1 53 ? -2.875 -0.085 -5.18 1 98.44 53 GLN B C 1
ATOM 1490 O O . GLN B 1 53 ? -3.041 -1.089 -5.875 1 98.44 53 GLN B O 1
ATOM 1495 N N . GLN B 1 54 ? -2.182 -0.086 -4.098 1 98.69 54 GLN B N 1
ATOM 1496 C CA . GLN B 1 54 ? -1.497 -1.3 -3.666 1 98.69 54 GLN B CA 1
ATOM 1497 C C . GLN B 1 54 ? -2.494 -2.355 -3.199 1 98.69 54 GLN B C 1
ATOM 1499 O O . GLN B 1 54 ? -2.316 -3.547 -3.465 1 98.69 54 GLN B O 1
ATOM 1504 N N . ARG B 1 55 ? -3.549 -1.949 -2.508 1 98.69 55 ARG B N 1
ATOM 1505 C CA . ARG B 1 55 ? -4.594 -2.893 -2.125 1 98.69 55 ARG B CA 1
ATOM 1506 C C . ARG B 1 55 ? -5.199 -3.566 -3.354 1 98.69 55 ARG B C 1
ATOM 1508 O O . ARG B 1 55 ? -5.414 -4.781 -3.359 1 98.69 55 ARG B O 1
ATOM 1515 N N . ALA B 1 56 ? -5.402 -2.844 -4.391 1 98.81 56 ALA B N 1
ATOM 1516 C CA . ALA B 1 56 ? -5.934 -3.398 -5.633 1 98.81 56 ALA B CA 1
ATOM 1517 C C . ALA B 1 56 ? -4.949 -4.379 -6.262 1 98.81 56 ALA B C 1
ATOM 1519 O O . ALA B 1 56 ? -5.344 -5.445 -6.742 1 98.81 56 ALA B O 1
ATOM 1520 N N . LEU B 1 57 ? -3.697 -4.035 -6.219 1 98.75 57 LEU B N 1
ATOM 1521 C CA . LEU B 1 57 ? -2.654 -4.887 -6.781 1 98.75 57 LEU B CA 1
ATOM 1522 C C . LEU B 1 57 ? -2.508 -6.172 -5.977 1 98.75 57 LEU B C 1
ATOM 1524 O O . LEU B 1 57 ? -2.311 -7.246 -6.547 1 98.75 57 LEU B O 1
ATOM 1528 N N . LEU B 1 58 ? -2.631 -6.062 -4.68 1 98.75 58 LEU B N 1
ATOM 1529 C CA . LEU B 1 58 ? -2.617 -7.242 -3.824 1 98.75 58 LEU B CA 1
ATOM 1530 C C . LEU B 1 58 ? -3.803 -8.148 -4.133 1 98.75 58 LEU B C 1
ATOM 1532 O O . LEU B 1 58 ? -3.645 -9.367 -4.254 1 98.75 58 LEU B O 1
ATOM 1536 N N . ALA B 1 59 ? -4.941 -7.543 -4.289 1 98.75 59 ALA B N 1
ATOM 1537 C CA . ALA B 1 59 ? -6.137 -8.305 -4.641 1 98.75 59 ALA B CA 1
ATOM 1538 C C . ALA B 1 59 ? -5.965 -9.016 -5.98 1 98.75 59 ALA B C 1
ATOM 1540 O O . ALA B 1 59 ? -6.328 -10.18 -6.125 1 98.75 59 ALA B O 1
ATOM 1541 N N . TRP B 1 60 ? -5.43 -8.328 -6.914 1 98.5 60 TRP B N 1
ATOM 1542 C CA . TRP B 1 60 ? -5.18 -8.891 -8.234 1 98.5 60 TRP B CA 1
ATOM 1543 C C . TRP B 1 60 ? -4.195 -10.055 -8.156 1 98.5 60 TRP B C 1
ATOM 1545 O O . TRP B 1 60 ? -4.426 -11.117 -8.742 1 98.5 60 TRP B O 1
ATOM 1555 N N . ALA B 1 61 ? -3.133 -9.867 -7.434 1 98.31 61 ALA B N 1
ATOM 1556 C CA . ALA B 1 61 ? -2.133 -10.922 -7.246 1 98.31 61 ALA B CA 1
ATOM 1557 C C . ALA B 1 61 ? -2.752 -12.156 -6.605 1 98.31 61 ALA B C 1
ATOM 1559 O O . ALA B 1 61 ? -2.465 -13.289 -7.012 1 98.31 61 ALA B O 1
ATOM 1560 N N . ALA B 1 62 ? -3.611 -11.938 -5.625 1 98.19 62 ALA B N 1
ATOM 1561 C CA . ALA B 1 62 ? -4.297 -13.055 -4.973 1 98.19 62 ALA B CA 1
ATOM 1562 C C . ALA B 1 62 ? -5.098 -13.867 -5.98 1 98.19 62 ALA B C 1
ATOM 1564 O O . ALA B 1 62 ? -4.996 -15.094 -6.023 1 98.19 62 ALA B O 1
ATOM 1565 N N . GLY B 1 63 ? -5.844 -13.133 -6.801 1 96.31 63 GLY B N 1
ATOM 1566 C CA . GLY B 1 63 ? -6.621 -13.805 -7.832 1 96.31 63 GLY B CA 1
ATOM 1567 C C . GLY B 1 63 ? -5.762 -14.578 -8.812 1 96.31 63 GLY B C 1
ATOM 1568 O O . GLY B 1 63 ? -6.133 -15.68 -9.242 1 96.31 63 GLY B O 1
ATOM 1569 N N . ALA B 1 64 ? -4.637 -14.055 -9.164 1 95.5 64 ALA B N 1
ATOM 1570 C CA . ALA B 1 64 ? -3.721 -14.719 -10.094 1 95.5 64 ALA B CA 1
ATOM 1571 C C . ALA B 1 64 ? -3.158 -16 -9.484 1 95.5 64 ALA B C 1
ATOM 1573 O O . ALA B 1 64 ? -3.066 -17.031 -10.164 1 95.5 64 ALA B O 1
ATOM 1574 N N . ILE B 1 65 ? -2.783 -15.953 -8.234 1 95.75 65 ILE B N 1
ATOM 1575 C CA . ILE B 1 65 ? -2.254 -17.125 -7.551 1 95.75 65 ILE B CA 1
ATOM 1576 C C . ILE B 1 65 ? -3.34 -18.203 -7.453 1 95.75 65 ILE B C 1
ATOM 1578 O O . ILE B 1 65 ? -3.092 -19.375 -7.738 1 95.75 65 ILE B O 1
ATOM 1582 N N . GLU B 1 66 ? -4.547 -17.797 -7.098 1 95.5 66 GLU B N 1
ATOM 1583 C CA . GLU B 1 66 ? -5.66 -18.734 -7.012 1 95.5 66 GLU B CA 1
ATOM 1584 C C . GLU B 1 66 ? -5.895 -19.422 -8.352 1 95.5 66 GLU B C 1
ATOM 1586 O O . GLU B 1 66 ? -6.043 -20.656 -8.398 1 95.5 66 GLU B O 1
ATOM 1591 N N . ALA B 1 67 ? -5.922 -18.641 -9.383 1 91.75 67 ALA B N 1
ATOM 1592 C CA . ALA B 1 67 ? -6.125 -19.203 -10.719 1 91.75 67 ALA B CA 1
ATOM 1593 C C . ALA B 1 67 ? -5.035 -20.219 -11.055 1 91.75 67 ALA B C 1
ATOM 1595 O O . ALA B 1 67 ? -5.309 -21.234 -11.68 1 91.75 67 ALA B O 1
ATOM 1596 N N . SER B 1 68 ? -3.82 -19.953 -10.617 1 90.62 68 SER B N 1
ATOM 1597 C CA . SER B 1 68 ? -2.709 -20.875 -10.859 1 90.62 68 SER B CA 1
ATOM 1598 C C . SER B 1 68 ? -2.908 -22.188 -10.109 1 90.62 68 SER B C 1
ATOM 1600 O O . SER B 1 68 ? -2.598 -23.25 -10.633 1 90.62 68 SER B O 1
ATOM 1602 N N . MET B 1 69 ? -3.43 -22.062 -8.922 1 91.31 69 MET B N 1
ATOM 1603 C CA . MET B 1 69 ? -3.615 -23.234 -8.078 1 91.31 69 MET B CA 1
ATOM 1604 C C . MET B 1 69 ? -4.715 -24.141 -8.641 1 91.31 69 MET B C 1
ATOM 1606 O O . MET B 1 69 ? -4.805 -25.312 -8.281 1 91.31 69 MET B O 1
ATOM 1610 N N . GLU B 1 70 ? -5.539 -23.641 -9.492 1 90.25 70 GLU B N 1
ATOM 1611 C CA . GLU B 1 70 ? -6.645 -24.391 -10.078 1 90.25 70 GLU B CA 1
ATOM 1612 C C . GLU B 1 70 ? -6.188 -25.172 -11.312 1 90.25 70 GLU B C 1
ATOM 1614 O O . GLU B 1 70 ? -6.941 -26 -11.844 1 90.25 70 GLU B O 1
ATOM 1619 N N . LEU B 1 71 ? -5.016 -24.828 -11.805 1 85.25 71 LEU B N 1
ATOM 1620 C CA . LEU B 1 71 ? -4.512 -25.531 -12.984 1 85.25 71 LEU B CA 1
ATOM 1621 C C . LEU B 1 71 ? -4.375 -27.031 -12.703 1 85.25 71 LEU B C 1
ATOM 1623 O O . LEU B 1 71 ? -3.99 -27.438 -11.602 1 85.25 71 LEU B O 1
ATOM 1627 N N . LYS B 1 72 ? -4.543 -27.734 -13.812 1 83.38 72 LYS B N 1
ATOM 1628 C CA . LYS B 1 72 ? -4.355 -29.172 -13.734 1 83.38 72 LYS B CA 1
ATOM 1629 C C . LYS B 1 72 ? -2.893 -29.531 -13.469 1 83.38 72 LYS B C 1
ATOM 1631 O O . LYS B 1 72 ? -1.989 -28.969 -14.086 1 83.38 72 LYS B O 1
ATOM 1636 N N . GLY B 1 73 ? -2.582 -30.312 -12.461 1 79.75 73 GLY B N 1
ATOM 1637 C CA . GLY B 1 73 ? -1.227 -30.766 -12.188 1 79.75 73 GLY B CA 1
ATOM 1638 C C . GLY B 1 73 ? -0.53 -29.953 -11.117 1 79.75 73 GLY B C 1
ATOM 1639 O O . GLY B 1 73 ? 0.636 -30.188 -10.805 1 79.75 73 GLY B O 1
ATOM 1640 N N . TYR B 1 74 ? -1.262 -28.844 -10.758 1 86.81 74 TYR B N 1
ATOM 1641 C CA . TYR B 1 74 ? -0.648 -28.094 -9.672 1 86.81 74 TYR B CA 1
ATOM 1642 C C . TYR B 1 74 ? -0.334 -29 -8.484 1 86.81 74 TYR B C 1
ATOM 1644 O O . TYR B 1 74 ? -1.21 -29.719 -7.992 1 86.81 74 TYR B O 1
ATOM 1652 N N . PRO B 1 75 ? 0.84 -28.953 -8.102 1 88.12 75 PRO B N 1
ATOM 1653 C CA . PRO B 1 75 ? 1.248 -29.906 -7.062 1 88.12 75 PRO B CA 1
ATOM 1654 C C . PRO B 1 75 ? 0.458 -29.734 -5.766 1 88.12 75 PRO B C 1
ATOM 1656 O O . PRO B 1 75 ? 0.338 -28.625 -5.254 1 88.12 75 PRO B O 1
ATOM 1659 N N . LYS B 1 76 ? 0.014 -30.812 -5.18 1 88.69 76 LYS B N 1
ATOM 1660 C CA . LYS B 1 76 ? -0.762 -30.797 -3.941 1 88.69 76 LYS B CA 1
ATOM 1661 C C . LYS B 1 76 ? 0.055 -30.219 -2.789 1 88.69 76 LYS B C 1
ATOM 1663 O O . LYS B 1 76 ? -0.474 -29.484 -1.956 1 88.69 76 LYS B O 1
ATOM 1668 N N . SER B 1 77 ? 1.327 -30.5 -2.758 1 88.44 77 SER B N 1
ATOM 1669 C CA . SER B 1 77 ? 2.197 -30.094 -1.66 1 88.44 77 SER B CA 1
ATOM 1670 C C . SER B 1 77 ? 2.387 -28.578 -1.641 1 88.44 77 SER B C 1
ATOM 1672 O O . SER B 1 77 ? 2.746 -28 -0.609 1 88.44 77 SER B O 1
ATOM 1674 N N . ARG B 1 78 ? 2.08 -27.859 -2.725 1 89.88 78 ARG B N 1
ATOM 1675 C CA . ARG B 1 78 ? 2.309 -26.422 -2.809 1 89.88 78 ARG B CA 1
ATOM 1676 C C . ARG B 1 78 ? 1.021 -25.641 -2.549 1 89.88 78 ARG B C 1
ATOM 1678 O O . ARG B 1 78 ? 1.052 -24.438 -2.34 1 89.88 78 ARG B O 1
ATOM 1685 N N . ARG B 1 79 ? -0.092 -26.328 -2.521 1 91.81 79 ARG B N 1
ATOM 1686 C CA . ARG B 1 79 ? -1.385 -25.672 -2.377 1 91.81 79 ARG B CA 1
ATOM 1687 C C . ARG B 1 79 ? -1.501 -24.984 -1.018 1 91.81 79 ARG B C 1
ATOM 1689 O O . ARG B 1 79 ? -1.979 -23.859 -0.925 1 91.81 79 ARG B O 1
ATOM 1696 N N . GLY B 1 80 ? -1.075 -25.625 0.063 1 92.62 80 GLY B N 1
ATOM 1697 C CA . GLY B 1 80 ? -1.127 -25.062 1.397 1 92.62 80 GLY B CA 1
ATOM 1698 C C . GLY B 1 80 ? -0.352 -23.75 1.52 1 92.62 80 GLY B C 1
ATOM 1699 O O . GLY B 1 80 ? -0.928 -22.703 1.821 1 92.62 80 GLY B O 1
ATOM 1700 N N . PRO B 1 81 ? 0.971 -23.828 1.172 1 93.12 81 PRO B N 1
ATOM 1701 C CA . PRO B 1 81 ? 1.786 -22.625 1.238 1 93.12 81 PRO B CA 1
ATOM 1702 C C . PRO B 1 81 ? 1.224 -21.484 0.386 1 93.12 81 PRO B C 1
ATOM 1704 O O . PRO B 1 81 ? 1.196 -20.328 0.826 1 93.12 81 PRO B O 1
ATOM 1707 N N . MET B 1 82 ? 0.727 -21.797 -0.784 1 95.44 82 MET B N 1
ATOM 1708 C CA . MET B 1 82 ? 0.223 -20.766 -1.67 1 95.44 82 MET B CA 1
ATOM 1709 C C . MET B 1 82 ? -1.123 -20.234 -1.182 1 95.44 82 MET B C 1
ATOM 1711 O O . MET B 1 82 ? -1.422 -19.047 -1.325 1 95.44 82 MET B O 1
ATOM 1715 N N . ALA B 1 83 ? -1.917 -21.125 -0.592 1 97 83 ALA B N 1
ATOM 1716 C CA . ALA B 1 83 ? -3.17 -20.688 0.015 1 97 83 ALA B CA 1
ATOM 1717 C C . ALA B 1 83 ? -2.91 -19.703 1.144 1 97 83 ALA B C 1
ATOM 1719 O O . ALA B 1 83 ? -3.658 -18.734 1.313 1 97 83 ALA B O 1
ATOM 1720 N N . ASN B 1 84 ? -1.859 -19.938 1.873 1 96.94 84 ASN B N 1
ATOM 1721 C CA . ASN B 1 84 ? -1.475 -19.016 2.932 1 96.94 84 ASN B CA 1
ATOM 1722 C C . ASN B 1 84 ? -1.085 -17.656 2.367 1 96.94 84 ASN B C 1
ATOM 1724 O O . ASN B 1 84 ? -1.434 -16.625 2.939 1 96.94 84 ASN B O 1
ATOM 1728 N N . VAL B 1 85 ? -0.354 -17.672 1.258 1 97.56 85 VAL B N 1
ATOM 1729 C CA . VAL B 1 85 ? 0.002 -16.422 0.594 1 97.56 85 VAL B CA 1
ATOM 1730 C C . VAL B 1 85 ? -1.265 -15.672 0.189 1 97.56 85 VAL B C 1
ATOM 1732 O O . VAL B 1 85 ? -1.424 -14.492 0.507 1 97.56 85 VAL B O 1
ATOM 1735 N N . VAL B 1 86 ? -2.199 -16.391 -0.448 1 98.44 86 VAL B N 1
ATOM 1736 C CA . VAL B 1 86 ? -3.445 -15.789 -0.919 1 98.44 86 VAL B CA 1
ATOM 1737 C C . VAL B 1 86 ? -4.211 -15.195 0.259 1 98.44 86 VAL B C 1
ATOM 1739 O O . VAL B 1 86 ? -4.656 -14.047 0.199 1 98.44 86 VAL B O 1
ATOM 1742 N N . GLU B 1 87 ? -4.312 -15.914 1.307 1 98.44 87 GLU B N 1
ATOM 1743 C CA . GLU B 1 87 ? -5.031 -15.445 2.488 1 98.44 87 GLU B CA 1
ATOM 1744 C C . GLU B 1 87 ? -4.398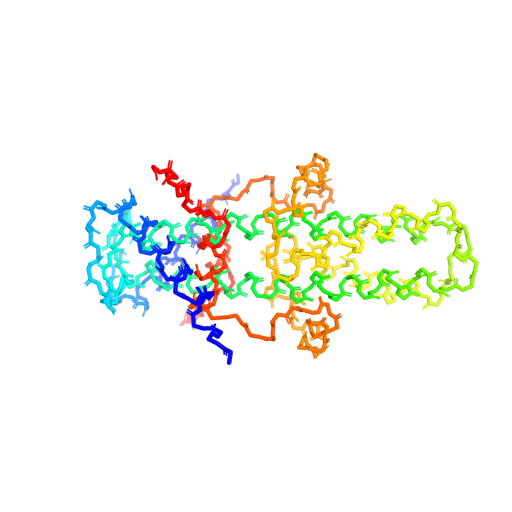 -14.18 3.053 1 98.44 87 GLU B C 1
ATOM 1746 O O . GLU B 1 87 ? -5.098 -13.211 3.354 1 98.44 87 GLU B O 1
ATOM 1751 N N . THR B 1 88 ? -3.123 -14.18 3.158 1 98.69 88 THR B N 1
ATOM 1752 C CA . THR B 1 88 ? -2.381 -13.07 3.754 1 98.69 88 THR B CA 1
ATOM 1753 C C . THR B 1 88 ? -2.521 -11.805 2.912 1 98.69 88 THR B C 1
ATOM 1755 O O . THR B 1 88 ? -2.857 -10.742 3.436 1 98.69 88 THR B O 1
ATOM 1758 N N . ILE B 1 89 ? -2.334 -11.953 1.57 1 98.62 89 ILE B N 1
ATOM 1759 C CA . ILE B 1 89 ? -2.338 -10.742 0.758 1 98.62 89 ILE B CA 1
ATOM 1760 C C . ILE B 1 89 ? -3.775 -10.281 0.523 1 98.62 89 ILE B C 1
ATOM 1762 O O . ILE B 1 89 ? -4.031 -9.086 0.333 1 98.62 89 ILE B O 1
ATOM 1766 N N . THR B 1 90 ? -4.766 -11.172 0.625 1 98.75 90 THR B N 1
ATOM 1767 C CA . THR B 1 90 ? -6.172 -10.781 0.58 1 98.75 90 THR B CA 1
ATOM 1768 C C . THR B 1 90 ? -6.555 -9.992 1.825 1 98.75 90 THR B C 1
ATOM 1770 O O . THR B 1 90 ? -7.246 -8.977 1.731 1 98.75 90 THR B O 1
ATOM 1773 N N . GLU B 1 91 ? -6.062 -10.453 2.936 1 98.38 91 GLU B N 1
ATOM 1774 C CA . GLU B 1 91 ? -6.285 -9.719 4.18 1 98.38 91 GLU B CA 1
ATOM 1775 C C . GLU B 1 91 ? -5.723 -8.305 4.098 1 98.38 91 GLU B C 1
ATOM 1777 O O . GLU B 1 91 ? -6.383 -7.344 4.5 1 98.38 91 GLU B O 1
ATOM 1782 N N . ALA B 1 92 ? -4.582 -8.18 3.588 1 98.38 92 ALA B N 1
ATOM 1783 C CA . ALA B 1 92 ? -3.969 -6.863 3.42 1 98.38 92 ALA B CA 1
ATOM 1784 C C . ALA B 1 92 ? -4.777 -6 2.457 1 98.38 92 ALA B C 1
ATOM 1786 O O . ALA B 1 92 ? -4.977 -4.805 2.699 1 98.38 92 ALA B O 1
ATOM 1787 N N . ALA B 1 93 ? -5.258 -6.582 1.37 1 98.5 93 ALA B N 1
ATOM 1788 C CA . ALA B 1 93 ? -6.078 -5.867 0.399 1 98.5 93 ALA B CA 1
ATOM 1789 C C . ALA B 1 93 ? -7.344 -5.312 1.053 1 98.5 93 ALA B C 1
ATOM 1791 O O . ALA B 1 93 ? -7.84 -4.254 0.658 1 98.5 93 ALA B O 1
ATOM 1792 N N . ARG B 1 94 ? -7.816 -5.969 2.084 1 97.44 94 ARG B N 1
ATOM 1793 C CA . ARG B 1 94 ? -9.039 -5.582 2.781 1 97.44 94 ARG B CA 1
ATOM 1794 C C . ARG B 1 94 ? -8.766 -4.492 3.809 1 97.44 94 ARG B C 1
ATOM 1796 O O . ARG B 1 94 ? -9.688 -3.977 4.441 1 97.44 94 ARG B O 1
ATOM 1803 N N . GLY B 1 95 ? -7.52 -4.23 4.059 1 96.56 95 GLY B N 1
ATOM 1804 C CA . GLY B 1 95 ? -7.156 -3.225 5.043 1 96.56 95 GLY B CA 1
ATOM 1805 C C . GLY B 1 95 ? -6.559 -3.814 6.305 1 96.56 95 GLY B C 1
ATOM 1806 O O . GLY B 1 95 ? -6.203 -3.08 7.23 1 96.56 95 GLY B O 1
ATOM 1807 N N . GLY B 1 96 ? -6.461 -5.133 6.344 1 96.31 96 GLY B N 1
ATOM 1808 C CA . GLY B 1 96 ? -5.922 -5.801 7.516 1 96.31 96 GLY B CA 1
ATOM 1809 C C . GLY B 1 96 ? -4.414 -5.973 7.465 1 96.31 96 GLY B C 1
ATOM 1810 O O . GLY B 1 96 ? -3.896 -7.051 7.762 1 96.31 96 GLY B O 1
ATOM 1811 N N . VAL B 1 97 ? -3.74 -4.906 7.043 1 96.75 97 VAL B N 1
ATOM 1812 C CA . VAL B 1 97 ? -2.301 -4.996 6.824 1 96.75 97 VAL B CA 1
ATOM 1813 C C . VAL B 1 97 ? -1.592 -5.25 8.148 1 96.75 97 VAL B C 1
ATOM 1815 O O . VAL B 1 97 ? -0.576 -5.949 8.195 1 96.75 97 VAL B O 1
ATOM 1818 N N . THR B 1 98 ? -2.117 -4.77 9.234 1 93.94 98 THR B N 1
ATOM 1819 C CA . THR B 1 98 ? -1.524 -4.934 10.555 1 93.94 98 THR B CA 1
ATOM 1820 C C . THR B 1 98 ? -1.543 -6.402 10.977 1 93.94 98 THR B C 1
ATOM 1822 O O . THR B 1 98 ? -0.669 -6.852 11.719 1 93.94 98 THR B O 1
ATOM 1825 N N . ASP B 1 99 ? -2.457 -7.16 10.477 1 94.62 99 ASP B N 1
ATOM 1826 C CA . ASP B 1 99 ? -2.549 -8.586 10.766 1 94.62 99 ASP B CA 1
ATOM 1827 C C . ASP B 1 99 ? -1.763 -9.406 9.742 1 94.62 99 ASP B C 1
ATOM 1829 O O . ASP B 1 99 ? -1.177 -10.438 10.078 1 94.62 99 ASP B O 1
ATOM 1833 N N . ALA B 1 100 ? -1.77 -8.938 8.547 1 97.81 100 ALA B N 1
ATOM 1834 C CA . ALA B 1 100 ? -1.152 -9.656 7.438 1 97.81 100 ALA B CA 1
ATOM 1835 C C . ALA B 1 100 ? 0.369 -9.562 7.5 1 97.81 100 ALA B C 1
ATOM 1837 O O . ALA B 1 100 ? 1.068 -10.562 7.352 1 97.81 100 ALA B O 1
ATOM 1838 N N . PHE B 1 101 ? 0.906 -8.398 7.766 1 97.62 101 PHE B N 1
ATOM 1839 C CA . PHE B 1 101 ? 2.324 -8.094 7.621 1 97.62 101 PHE B CA 1
ATOM 1840 C C . PHE B 1 101 ? 3.16 -8.93 8.578 1 97.62 101 PHE B C 1
ATOM 1842 O O . PHE B 1 101 ? 4.191 -9.484 8.188 1 97.62 101 PHE B O 1
ATOM 1849 N N . PRO B 1 102 ? 2.711 -9.094 9.852 1 96 102 PRO B N 1
ATOM 1850 C CA . PRO B 1 102 ? 3.527 -9.883 10.773 1 96 102 PRO B CA 1
ATOM 1851 C C . PRO B 1 102 ? 3.67 -11.336 10.344 1 96 102 PRO B C 1
ATOM 1853 O O . PRO B 1 102 ? 4.551 -12.047 10.844 1 96 102 PRO B O 1
ATOM 1856 N N . ARG B 1 103 ? 2.838 -11.75 9.453 1 95.12 103 ARG B N 1
ATOM 1857 C CA . ARG B 1 103 ? 2.924 -13.125 8.953 1 95.12 103 ARG B CA 1
ATOM 1858 C C . ARG B 1 103 ? 4.133 -13.305 8.047 1 95.12 103 ARG B C 1
ATOM 1860 O O . ARG B 1 103 ? 4.562 -14.43 7.785 1 95.12 103 ARG B O 1
ATOM 1867 N N . LEU B 1 104 ? 4.594 -12.195 7.438 1 95.44 104 LEU B N 1
ATOM 1868 C CA . LEU B 1 104 ? 5.797 -12.227 6.613 1 95.44 104 LEU B CA 1
ATOM 1869 C C . LEU B 1 104 ? 7.043 -12.383 7.477 1 95.44 104 LEU B C 1
ATOM 1871 O O . LEU B 1 104 ? 7.328 -11.531 8.32 1 95.44 104 LEU B O 1
ATOM 1875 N N . ARG B 1 105 ? 7.621 -13.516 7.238 1 90.25 105 ARG B N 1
ATOM 1876 C CA . ARG B 1 105 ? 8.914 -13.703 7.895 1 90.25 105 ARG B CA 1
ATOM 1877 C C . ARG B 1 105 ? 10.023 -13.023 7.102 1 90.25 105 ARG B C 1
ATOM 1879 O O . ARG B 1 105 ? 10.125 -13.203 5.887 1 90.25 105 ARG B O 1
ATOM 1886 N N . HIS B 1 106 ? 10.734 -12.062 7.621 1 95.12 106 HIS B N 1
ATOM 1887 C CA . HIS B 1 106 ? 11.906 -11.398 7.051 1 95.12 106 HIS B CA 1
ATOM 1888 C C . HIS B 1 106 ? 11.508 -10.484 5.895 1 95.12 106 HIS B C 1
ATOM 1890 O O . HIS B 1 106 ? 12.008 -10.641 4.777 1 95.12 106 HIS B O 1
ATOM 1896 N N . PRO B 1 107 ? 10.633 -9.562 6.051 1 96.75 107 PRO B N 1
ATOM 1897 C CA . PRO B 1 107 ? 10.125 -8.719 4.965 1 96.75 107 PRO B CA 1
ATOM 1898 C C . PRO B 1 107 ? 11.242 -8.016 4.195 1 96.75 107 PRO B C 1
ATOM 1900 O O . PRO B 1 107 ? 11.141 -7.828 2.979 1 96.75 107 PRO B O 1
ATOM 1903 N N . LYS B 1 108 ? 12.359 -7.746 4.832 1 96.88 108 LYS B N 1
ATOM 1904 C CA . LYS B 1 108 ? 13.453 -7.031 4.184 1 96.88 108 LYS B CA 1
ATOM 1905 C C . LYS B 1 108 ? 14.102 -7.879 3.092 1 96.88 108 LYS B C 1
ATOM 1907 O O . LYS B 1 108 ? 14.594 -7.348 2.094 1 96.88 108 LYS B O 1
ATOM 1912 N N . ASP B 1 109 ? 14.086 -9.18 3.248 1 97.25 109 ASP B N 1
ATOM 1913 C CA . ASP B 1 109 ? 14.641 -10.07 2.238 1 97.25 109 ASP B CA 1
ATOM 1914 C C . ASP B 1 109 ? 13.812 -10.039 0.958 1 97.25 109 ASP B C 1
ATOM 1916 O O . ASP B 1 109 ? 14.367 -10.023 -0.145 1 97.25 109 ASP B O 1
ATOM 1920 N N . TYR B 1 110 ? 12.508 -10.023 1.105 1 97.31 110 TYR B N 1
ATOM 1921 C CA . TYR B 1 110 ? 11.641 -9.977 -0.066 1 97.31 110 TYR B CA 1
ATOM 1922 C C . TYR B 1 110 ? 11.773 -8.648 -0.792 1 97.31 110 TYR B C 1
ATOM 1924 O O . TYR B 1 110 ? 11.836 -8.609 -2.023 1 97.31 110 TYR B O 1
ATOM 1932 N N . LEU B 1 111 ? 11.875 -7.59 -0.038 1 97.94 111 LEU B N 1
ATOM 1933 C CA . LEU B 1 111 ? 12.07 -6.27 -0.63 1 97.94 111 LEU B CA 1
ATOM 1934 C C . LEU B 1 111 ? 13.391 -6.207 -1.394 1 97.94 111 LEU B C 1
ATOM 1936 O O . LEU B 1 111 ? 13.43 -5.723 -2.525 1 97.94 111 LEU B O 1
ATOM 1940 N N . ALA B 1 112 ? 14.391 -6.754 -0.8 1 97.62 112 ALA B N 1
ATOM 1941 C CA . ALA B 1 112 ? 15.703 -6.77 -1.447 1 97.62 112 ALA B CA 1
ATOM 1942 C C . ALA B 1 112 ? 15.656 -7.543 -2.762 1 97.62 112 ALA B C 1
ATOM 1944 O O . ALA B 1 112 ? 16.203 -7.094 -3.773 1 97.62 112 ALA B O 1
ATOM 19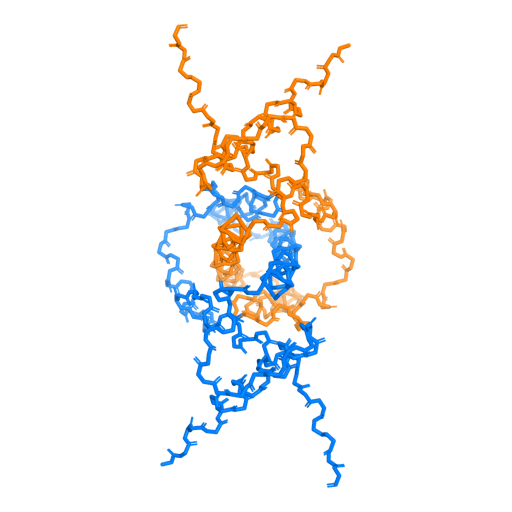45 N N . ARG B 1 113 ? 15.039 -8.625 -2.756 1 96.25 113 ARG B N 1
ATOM 1946 C CA . ARG B 1 113 ? 14.938 -9.461 -3.949 1 96.25 113 ARG B CA 1
ATOM 1947 C C . ARG B 1 113 ? 14.188 -8.734 -5.059 1 96.25 113 ARG B C 1
ATOM 1949 O O . ARG B 1 113 ? 14.492 -8.914 -6.242 1 96.25 113 ARG B O 1
ATOM 1956 N N . ALA B 1 114 ? 13.242 -7.941 -4.66 1 97.06 114 ALA B N 1
ATOM 1957 C CA . ALA B 1 114 ? 12.445 -7.203 -5.633 1 97.06 114 ALA B CA 1
ATOM 1958 C C . ALA B 1 114 ? 13.164 -5.934 -6.082 1 97.06 114 ALA B C 1
ATOM 1960 O O . ALA B 1 114 ? 12.672 -5.203 -6.945 1 97.06 114 ALA B O 1
ATOM 1961 N N . GLY B 1 115 ? 14.328 -5.625 -5.457 1 96.62 115 GLY B N 1
ATOM 1962 C CA . GLY B 1 115 ? 15.016 -4.371 -5.742 1 96.62 115 GLY B CA 1
ATOM 1963 C C . GLY B 1 115 ? 14.336 -3.168 -5.113 1 96.62 115 GLY B C 1
ATOM 1964 O O . GLY B 1 115 ? 14.469 -2.047 -5.613 1 96.62 115 GLY B O 1
ATOM 1965 N N . ALA B 1 116 ? 13.547 -3.422 -4.141 1 95.44 116 ALA B N 1
ATOM 1966 C CA . ALA B 1 116 ? 12.836 -2.355 -3.438 1 95.44 116 ALA B CA 1
ATOM 1967 C C . ALA B 1 116 ? 13.617 -1.887 -2.215 1 95.44 116 ALA B C 1
ATOM 1969 O O . ALA B 1 116 ? 14.375 -2.658 -1.623 1 95.44 116 ALA B O 1
ATOM 1970 N N . PRO B 1 117 ? 13.453 -0.638 -1.82 1 94.31 117 PRO B N 1
ATOM 1971 C CA . PRO B 1 117 ? 14.109 -0.186 -0.594 1 94.31 117 PRO B CA 1
ATOM 1972 C C . PRO B 1 117 ? 13.688 -0.981 0.636 1 94.31 117 PRO B C 1
ATOM 1974 O O . PRO B 1 117 ? 12.5 -1.305 0.787 1 94.31 117 PRO B O 1
ATOM 1977 N N . LYS B 1 118 ? 14.641 -1.23 1.533 1 94.88 118 LYS B N 1
ATOM 1978 C CA . LYS B 1 118 ? 14.375 -2.006 2.742 1 94.88 118 LYS B CA 1
ATOM 1979 C C . LYS B 1 118 ? 13.672 -1.16 3.799 1 94.88 118 LYS B C 1
ATOM 1981 O O . LYS B 1 118 ? 13.133 -1.694 4.77 1 94.88 118 LYS B O 1
ATOM 1986 N N . LEU B 1 119 ? 13.805 0.104 3.641 1 93.44 119 LEU B N 1
ATOM 1987 C CA . LEU B 1 119 ? 13.148 1.061 4.527 1 93.44 119 LEU B CA 1
ATOM 1988 C C . LEU B 1 119 ? 12.422 2.133 3.727 1 93.44 119 LEU B C 1
ATOM 1990 O O . LEU B 1 119 ? 12.82 2.461 2.607 1 93.44 119 LEU B O 1
ATOM 1994 N N . LEU B 1 120 ? 11.344 2.549 4.289 1 95.44 120 LEU B N 1
ATOM 1995 C CA . LEU B 1 120 ? 10.617 3.68 3.727 1 95.44 120 LEU B CA 1
ATOM 1996 C C . LEU B 1 120 ? 10.477 4.801 4.754 1 95.44 120 LEU B C 1
ATOM 1998 O O . LEU B 1 120 ? 9.828 4.625 5.785 1 95.44 120 LEU B O 1
ATOM 2002 N N . THR B 1 121 ? 11.133 5.918 4.465 1 94.25 121 THR B N 1
ATOM 2003 C CA . THR B 1 121 ? 10.992 7.109 5.293 1 94.25 121 THR B CA 1
ATOM 2004 C C . THR B 1 121 ? 10.148 8.164 4.578 1 94.25 121 THR B C 1
ATOM 2006 O O . THR B 1 121 ? 9.922 8.07 3.371 1 94.25 121 THR B O 1
ATOM 2009 N N . ARG B 1 122 ? 9.766 9.086 5.336 1 92.56 122 ARG B N 1
ATOM 2010 C CA . ARG B 1 122 ? 9.062 10.219 4.742 1 92.56 122 ARG B CA 1
ATOM 2011 C C . ARG B 1 122 ? 9.883 10.859 3.631 1 92.56 122 ARG B C 1
ATOM 2013 O O . ARG B 1 122 ? 9.375 11.109 2.539 1 92.56 122 ARG B O 1
ATOM 2020 N N . GLY B 1 123 ? 11.125 11.078 3.896 1 88.88 123 GLY B N 1
ATOM 2021 C CA . GLY B 1 123 ? 12.016 11.711 2.932 1 88.88 123 GLY B CA 1
ATOM 2022 C C . GLY B 1 123 ? 12.133 10.93 1.632 1 88.88 123 GLY B C 1
ATOM 2023 O O . GLY B 1 123 ? 12.023 11.508 0.548 1 88.88 123 GLY B O 1
ATOM 2024 N N . THR B 1 124 ? 12.305 9.672 1.718 1 91.56 124 THR B N 1
ATOM 2025 C CA . THR B 1 124 ? 12.477 8.867 0.512 1 91.56 124 THR B CA 1
ATOM 2026 C C . THR B 1 124 ? 11.172 8.781 -0.271 1 91.56 124 THR B C 1
ATOM 2028 O O . THR B 1 124 ? 11.172 8.805 -1.504 1 91.56 124 THR B O 1
ATOM 2031 N N . TRP B 1 125 ? 10.086 8.672 0.379 1 94.94 125 TRP B N 1
ATOM 2032 C CA . TRP B 1 125 ? 8.797 8.602 -0.3 1 94.94 125 TRP B CA 1
ATOM 2033 C C . TRP B 1 125 ? 8.477 9.906 -1.01 1 94.94 125 TRP B C 1
ATOM 2035 O O . TRP B 1 125 ? 7.992 9.906 -2.145 1 94.94 125 TRP B O 1
ATOM 2045 N N . GLU B 1 126 ? 8.773 10.992 -0.354 1 91.44 126 GLU B N 1
ATOM 2046 C CA . GLU B 1 126 ? 8.555 12.305 -0.952 1 91.44 126 GLU B CA 1
ATOM 2047 C C . GLU B 1 126 ? 9.445 12.516 -2.17 1 91.44 126 GLU B C 1
ATOM 2049 O O . GLU B 1 126 ? 9.031 13.133 -3.154 1 91.44 126 GLU B O 1
ATOM 2054 N N . ALA B 1 127 ? 10.586 12.008 -2.078 1 88.44 127 ALA B N 1
ATOM 2055 C CA . ALA B 1 127 ? 11.469 12.055 -3.24 1 88.44 127 ALA B CA 1
ATOM 2056 C C . ALA B 1 127 ? 10.891 11.258 -4.406 1 88.44 127 ALA B C 1
ATOM 2058 O O . ALA B 1 127 ? 10.953 11.695 -5.559 1 88.44 127 ALA B O 1
ATOM 2059 N N . GLU B 1 128 ? 10.336 10.109 -4.137 1 91.25 128 GLU B N 1
ATOM 2060 C CA . GLU B 1 128 ? 9.672 9.305 -5.16 1 91.25 128 GLU B CA 1
ATOM 2061 C C . GLU B 1 128 ? 8.5 10.07 -5.781 1 91.25 128 GLU B C 1
ATOM 2063 O O . GLU B 1 128 ? 8.305 10.031 -6.996 1 91.25 128 GLU B O 1
ATOM 2068 N N . LEU B 1 129 ? 7.766 10.695 -4.922 1 91.06 129 LEU B N 1
ATOM 2069 C CA . LEU B 1 129 ? 6.617 11.461 -5.379 1 91.06 129 LEU B CA 1
ATOM 2070 C C . LEU B 1 129 ? 7.047 12.57 -6.332 1 91.06 129 LEU B C 1
ATOM 2072 O O . LEU B 1 129 ? 6.406 12.797 -7.363 1 91.06 129 LEU B O 1
ATOM 2076 N N . ALA B 1 130 ? 8.062 13.188 -5.961 1 85.81 130 ALA B N 1
ATOM 2077 C CA . ALA B 1 130 ? 8.594 14.281 -6.777 1 85.81 130 ALA B CA 1
ATOM 2078 C C . ALA B 1 130 ? 9.047 13.773 -8.141 1 85.81 130 ALA B C 1
ATOM 2080 O O . ALA B 1 130 ? 8.852 14.445 -9.156 1 85.81 130 ALA B O 1
ATOM 2081 N N . ASP B 1 131 ? 9.586 12.625 -8.164 1 85.38 131 ASP B N 1
ATOM 2082 C CA . ASP B 1 131 ? 10.102 12.047 -9.406 1 85.38 131 ASP B CA 1
ATOM 2083 C C . ASP B 1 131 ? 8.961 11.648 -10.336 1 85.38 131 ASP B C 1
ATOM 2085 O O . ASP B 1 131 ? 9.125 11.648 -11.562 1 85.38 131 ASP B O 1
ATOM 2089 N N . ARG B 1 132 ? 7.844 11.344 -9.742 1 83.19 132 ARG B N 1
ATOM 2090 C CA . ARG B 1 132 ? 6.676 10.953 -10.523 1 83.19 132 ARG B CA 1
ATOM 2091 C C . ARG B 1 132 ? 6.02 12.164 -11.18 1 83.19 132 ARG B C 1
ATOM 2093 O O . ARG B 1 132 ? 5.242 12.023 -12.125 1 83.19 132 ARG B O 1
ATOM 2100 N N . HIS B 1 133 ? 6.203 13.227 -10.672 1 74.31 133 HIS B N 1
ATOM 2101 C CA . HIS B 1 133 ? 5.645 14.461 -11.211 1 74.31 133 HIS B CA 1
ATOM 2102 C C . HIS B 1 133 ? 6.746 15.422 -11.648 1 74.31 133 HIS B C 1
ATOM 2104 O O . HIS B 1 133 ? 6.867 16.516 -11.117 1 74.31 133 HIS B O 1
ATOM 2110 N N . PRO B 1 134 ? 7.531 14.93 -12.594 1 64.69 134 PRO B N 1
ATOM 2111 C CA . PRO B 1 134 ? 8.656 15.797 -12.953 1 64.69 134 PRO B CA 1
ATOM 2112 C C . PRO B 1 134 ? 8.211 17.125 -13.562 1 64.69 134 PRO B C 1
ATOM 2114 O O . PRO B 1 134 ? 7.16 17.188 -14.203 1 64.69 134 PRO B O 1
ATOM 2117 N N . SER B 1 135 ? 8.664 18.188 -13.023 1 58.34 135 SER B N 1
ATOM 2118 C CA . SER B 1 135 ? 8.406 19.5 -13.578 1 58.34 135 SER B CA 1
ATOM 2119 C C . SER B 1 135 ? 8.617 19.531 -15.086 1 58.34 135 SER B C 1
ATOM 2121 O O . SER B 1 135 ? 9.57 18.938 -15.594 1 58.34 135 SER B O 1
ATOM 2123 N N . ARG B 1 136 ? 7.488 19.766 -15.75 1 54 136 ARG B N 1
ATOM 2124 C CA . ARG B 1 136 ? 7.742 20.094 -17.141 1 54 136 ARG B CA 1
ATOM 2125 C C . ARG B 1 136 ? 8.773 21.203 -17.266 1 54 136 ARG B C 1
ATOM 2127 O O . ARG B 1 136 ? 8.547 22.328 -16.812 1 54 136 ARG B O 1
ATOM 2134 N N . ARG B 1 137 ? 10.055 20.875 -17.141 1 51.81 137 ARG B N 1
ATOM 2135 C CA . ARG B 1 137 ? 10.977 21.938 -17.5 1 51.81 137 ARG B CA 1
ATOM 2136 C C . ARG B 1 137 ? 10.531 22.625 -18.797 1 51.81 137 ARG B C 1
ATOM 2138 O O . ARG B 1 137 ? 10.305 21.969 -19.812 1 51.81 137 ARG B O 1
ATOM 2145 N N . SER B 1 138 ? 9.969 23.703 -18.547 1 40.88 138 SER B N 1
ATOM 2146 C CA . SER B 1 138 ? 9.828 24.531 -19.75 1 40.88 138 SER B CA 1
ATOM 2147 C C . SER B 1 138 ? 11.164 24.672 -20.469 1 40.88 138 SER B C 1
ATOM 2149 O O . SER B 1 138 ? 12.141 25.141 -19.891 1 40.88 138 SER B O 1
ATOM 2151 N N . THR B 1 139 ? 11.523 23.688 -21.156 1 43.41 139 THR B N 1
ATOM 2152 C CA . THR B 1 139 ? 12.547 24.078 -22.109 1 43.41 139 THR B CA 1
ATOM 2153 C C . THR B 1 139 ? 12.195 25.422 -22.75 1 43.41 139 THR B C 1
ATOM 2155 O O . THR B 1 139 ? 11.297 25.5 -23.578 1 43.41 139 THR B O 1
ATOM 2158 N N . ARG B 1 140 ? 12.406 26.5 -22.062 1 34.69 140 ARG B N 1
ATOM 2159 C CA . ARG B 1 140 ? 12.602 27.734 -22.828 1 34.69 140 ARG B CA 1
ATOM 2160 C C . ARG B 1 140 ? 13.961 27.734 -23.531 1 34.69 140 ARG B C 1
ATOM 2162 O O . ARG B 1 140 ? 14.953 27.25 -22.969 1 34.69 140 ARG B O 1
#

Nearest PDB structures (foldseek):
  8eja-assembly1_B  TM=3.940E-01  e=7.662E-01  synthetic construct
  3uum-assembly1_A  TM=4.624E-01  e=8.185E+00  Rattus norvegicus
  8eja-assembly1_B  TM=3.940E-01  e=8.555E-01  synthetic construct
  3uum-assembly1_A  TM=4.619E-01  e=7.219E+00  Rattus norvegicus

Solvent-accessible surface area (backbone atoms only — not comparable to full-atom values): 15347 Å² total; per-residue (Å²): 138,78,73,61,55,60,58,47,51,24,52,48,24,36,44,48,51,46,21,73,72,62,70,50,78,70,84,68,93,63,69,70,64,84,68,33,57,66,51,44,51,49,53,33,52,53,40,50,50,51,40,46,48,48,22,28,50,30,15,41,50,27,53,53,52,52,55,52,63,67,40,84,77,49,55,72,86,50,48,60,65,50,48,50,49,32,53,36,37,24,36,30,28,48,65,38,40,83,69,26,45,75,70,51,78,62,47,50,59,31,14,50,74,48,69,14,71,74,68,80,48,72,69,59,51,49,38,52,53,15,60,73,52,59,65,78,68,72,81,118,137,79,75,60,56,60,58,48,51,25,51,48,24,37,41,48,51,46,20,72,71,61,69,49,78,66,84,69,90,60,72,75,65,83,71,37,56,65,53,46,51,51,53,32,52,54,38,50,50,50,42,46,46,49,22,27,50,29,15,41,50,28,52,53,52,51,55,54,64,68,40,83,76,50,56,74,86,52,47,61,64,49,49,52,50,33,52,34,37,25,36,31,28,49,66,37,40,83,67,27,46,75,69,50,78,61,48,50,59,32,14,49,75,50,69,14,70,73,68,80,46,73,69,58,51,49,39,51,53,14,59,73,52,59,64,78,68,72,81,120

Radius of gyration: 20.92 Å; Cα contacts (8 Å, |Δi|>4): 310; chains: 2; bounding box: 63×60×58 Å

Foldseek 3Di:
DPPVVLVVQLVVLLQVVLCVQQVDRDDDPPPSAVPDPRVVVVVVVVVVVVLLVQLVVLLVVLVVLVVVCPDPPNDPVCCVVSVLSSVLSNCSSVVNVVVSVVVDDPVLVVCVVVVHDSDDDPVVVSSVVSVVVRPPPPPD/DPPVVLVVQLVVLLQVVLCVQQVDRDDDPPPSPVPDPRVVVVVVVVVVVVLLVQLVVLLVVLVVLVVVCPDPPNDPVCCVVSVLSSVLSNCSSVVNVVVSVVVDDPVLVVCVVVVHDSDDDPVVVSSVVSVVVRPPPPPD

pLDDT: mean 84.85, std 16.51, range [31.94, 98.81]

Organism: NCBI:txid1608957